Protein AF-A0A953B0M6-F1 (afdb_monomer)

Solvent-accessible surface area (backbone atoms only — not comparable to full-atom values): 14779 Å² total; per-residue (Å²): 133,81,89,86,88,86,87,78,88,83,82,89,81,86,89,78,90,84,88,86,88,86,87,84,91,83,91,77,90,84,72,92,75,76,83,74,78,74,72,75,76,79,72,69,75,68,61,85,87,77,82,52,70,68,57,47,34,54,52,47,48,43,49,49,46,52,52,54,69,72,46,89,71,66,87,84,50,92,61,79,83,74,60,62,76,81,77,47,53,70,68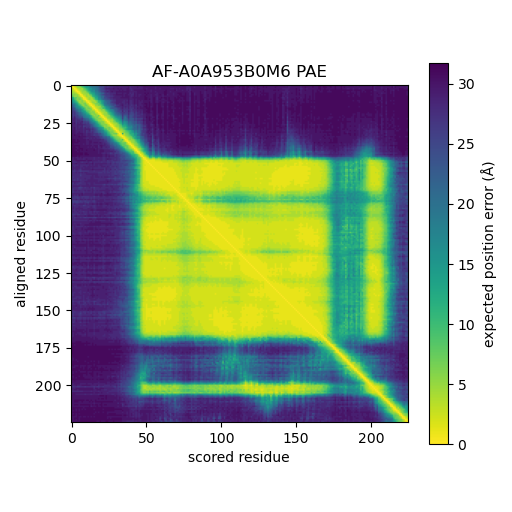,59,45,46,48,53,51,46,52,36,42,27,36,35,38,42,43,15,70,74,71,75,48,64,86,45,70,67,58,28,47,50,43,43,42,45,48,36,74,67,47,92,51,56,65,64,51,49,53,47,39,54,63,47,69,65,36,32,64,51,41,32,62,67,56,26,38,42,56,49,21,54,52,50,47,52,52,52,56,56,62,46,74,77,50,75,94,67,80,79,78,78,78,62,61,58,76,65,38,70,72,67,76,73,75,73,87,72,71,68,67,70,71,59,73,62,57,85,73,68,85,84,66,88,78,75,76,87,82,75,96,77,83,79,135

pLDDT: mean 75.07, std 23.32, range [25.23, 98.62]

Sequence (225 aa):
MNKVPNSLQRAYLCGRALCLLWSGVAFVAETVTPCASALAQAGEKASARTLTFEERVAYQYAIEEVYWRHRIWPKDNPQPKPSLGALVSEREIEKKVEDYLRKSQLVADQRGLPITASELQAEMERMATHTRDPDMLRELFEALRNDAFVIAECLARPILAERLVRSLTVHTNGRDGSPSRPLPQADEAVRSAVVPYGFAYKVPEISPLGCFDDTWTPTTTVNAP

Mean predicted aligned error: 16.65 Å

Foldseek 3Di:
DDDDDDDDDDDDDDDDDDDDDDDDDDDDDDDPDPPPPPPPPPPPPPWDDDDDLVNLLLLLLLLVQLVLVPDDDDPPPPDPRDGPCVVDPSVNSSVLSLVLLLLQVVLCVVVVHGCAPVNLLVQLQCCLVPPLCLPSVVSSCVSQVVQQVSCSNNPRSSVVSVVSSVVVVVVVVVPDDDDDDDGDGSVVSSPPPRHPGDDDHDRDDRDPDRPPPPVDDDPDPDDDD

Structure (mmCIF, N/CA/C/O backbone):
data_AF-A0A953B0M6-F1
#
_entry.id   AF-A0A953B0M6-F1
#
loop_
_atom_site.group_PDB
_atom_site.id
_atom_site.type_symbol
_atom_site.label_atom_id
_atom_site.label_alt_id
_atom_site.label_comp_id
_atom_site.label_asym_id
_atom_site.label_entity_id
_atom_site.label_seq_id
_atom_site.pdbx_PDB_ins_code
_atom_site.Cartn_x
_atom_site.Cartn_y
_atom_site.Cartn_z
_atom_site.occupancy
_atom_site.B_iso_or_equiv
_atom_site.auth_seq_id
_atom_site.auth_comp_id
_atom_site.auth_asym_id
_atom_site.auth_atom_id
_atom_site.pdbx_PDB_model_num
ATOM 1 N N . MET A 1 1 ? 0.456 -40.938 -74.509 1.00 36.72 1 MET A N 1
ATOM 2 C CA . MET A 1 1 ? -0.892 -41.460 -74.207 1.00 36.72 1 MET A CA 1
ATOM 3 C C . MET A 1 1 ? -1.572 -40.518 -73.217 1.00 36.72 1 MET A C 1
ATOM 5 O O . MET A 1 1 ? -0.982 -40.259 -72.184 1.00 36.72 1 MET A O 1
ATOM 9 N N . ASN A 1 2 ? -2.739 -39.989 -73.623 1.00 37.38 2 ASN A N 1
ATOM 10 C CA . ASN A 1 2 ? -3.861 -39.358 -72.884 1.00 37.38 2 ASN A CA 1
ATOM 11 C C . ASN A 1 2 ? -3.544 -38.221 -71.872 1.00 37.38 2 ASN A C 1
ATOM 13 O O . ASN A 1 2 ? -2.947 -38.481 -70.840 1.00 37.38 2 ASN A O 1
ATOM 17 N N . LYS A 1 3 ? -3.810 -36.920 -72.145 1.00 40.72 3 LYS A N 1
ATOM 18 C CA . LYS A 1 3 ? -5.114 -36.176 -72.117 1.00 40.72 3 LYS A CA 1
ATOM 19 C C . LYS A 1 3 ? -5.925 -36.508 -70.842 1.00 40.72 3 LYS A C 1
ATOM 21 O O . LYS A 1 3 ? -6.219 -37.674 -70.641 1.00 40.72 3 LYS A O 1
ATOM 26 N N . VAL A 1 4 ? -6.315 -35.586 -69.947 1.00 50.19 4 VAL A N 1
ATOM 27 C CA . VAL A 1 4 ? -7.142 -34.360 -70.100 1.00 50.19 4 VAL A CA 1
ATOM 28 C C . VAL A 1 4 ? -7.041 -33.485 -68.812 1.00 50.19 4 VAL A C 1
ATOM 30 O O . VAL A 1 4 ? -6.930 -34.057 -67.729 1.00 50.19 4 VAL A O 1
ATOM 33 N N . PRO A 1 5 ? -7.128 -32.137 -68.892 1.00 63.53 5 PRO A N 1
ATOM 34 C CA . PRO A 1 5 ? -7.289 -31.203 -67.761 1.00 63.53 5 PRO A CA 1
ATOM 35 C C . PRO A 1 5 ? -8.771 -30.845 -67.513 1.00 63.53 5 PRO A C 1
ATOM 37 O O . PRO A 1 5 ? -9.585 -31.005 -68.417 1.00 63.53 5 PRO A O 1
ATOM 40 N N . ASN A 1 6 ? -9.145 -30.28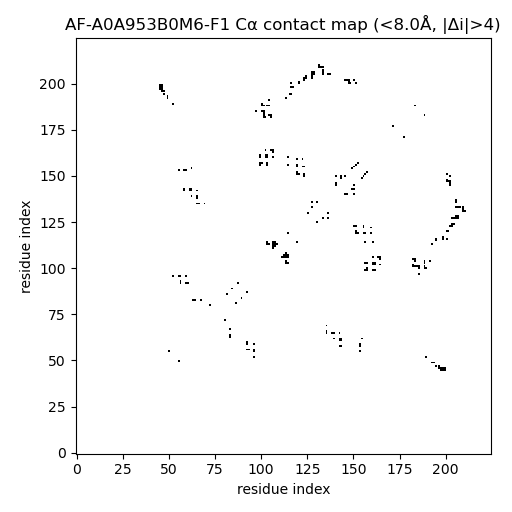2 -66.354 1.00 42.06 6 ASN A N 1
ATOM 41 C CA . ASN A 1 6 ? -10.473 -29.661 -66.239 1.00 42.06 6 ASN A CA 1
ATOM 42 C C . ASN A 1 6 ? -10.511 -28.405 -65.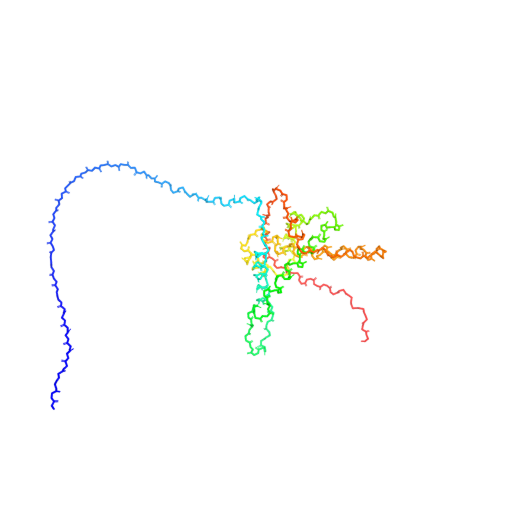360 1.00 42.06 6 ASN A C 1
ATOM 44 O O . ASN A 1 6 ? -10.622 -28.452 -64.138 1.00 42.06 6 ASN A O 1
ATOM 48 N N . SER A 1 7 ? -10.457 -27.270 -66.049 1.00 42.78 7 SER A N 1
ATOM 49 C CA . SER A 1 7 ? -11.037 -25.988 -65.669 1.00 42.78 7 SER A CA 1
ATOM 50 C C . SER A 1 7 ? -12.520 -25.970 -66.053 1.00 42.78 7 SER A C 1
ATOM 52 O O . SER A 1 7 ? -12.835 -26.223 -67.215 1.00 42.78 7 SER A O 1
ATOM 54 N N . LEU A 1 8 ? -13.416 -25.571 -65.150 1.00 46.41 8 LEU A N 1
ATOM 55 C CA . LEU A 1 8 ? -14.740 -25.081 -65.538 1.00 46.41 8 LEU A CA 1
ATOM 56 C C . LEU A 1 8 ? -15.066 -23.794 -64.779 1.00 46.41 8 LEU A C 1
ATOM 58 O O . LEU A 1 8 ? -15.477 -23.797 -63.624 1.00 46.41 8 LEU A O 1
ATOM 62 N N . GLN A 1 9 ? -14.885 -22.684 -65.493 1.00 41.28 9 GLN A N 1
ATOM 63 C CA . GLN A 1 9 ? -15.704 -21.489 -65.338 1.00 41.28 9 GLN A CA 1
ATOM 64 C C . GLN A 1 9 ? -17.177 -21.855 -65.565 1.00 41.28 9 GLN A C 1
ATOM 66 O O . GLN A 1 9 ? -17.472 -22.656 -66.454 1.00 41.28 9 GLN A O 1
ATOM 71 N N . ARG A 1 10 ? -18.098 -21.156 -64.896 1.00 45.47 10 ARG A N 1
ATOM 72 C CA . ARG A 1 10 ? -19.264 -20.572 -65.577 1.00 45.47 10 ARG A CA 1
ATOM 73 C C . ARG A 1 10 ? -19.892 -19.466 -64.736 1.00 45.47 10 ARG A C 1
ATOM 75 O O . ARG A 1 10 ? -20.374 -19.679 -63.632 1.00 45.47 10 ARG A O 1
ATOM 82 N N . ALA A 1 11 ? -19.805 -18.275 -65.310 1.00 43.28 11 ALA A N 1
ATOM 83 C CA . ALA A 1 11 ? -20.477 -17.054 -64.919 1.00 43.28 11 ALA A CA 1
ATOM 84 C C . ALA A 1 11 ? -21.931 -17.028 -65.441 1.00 43.28 11 ALA A C 1
ATOM 86 O O . ALA A 1 11 ? -22.361 -17.963 -66.118 1.00 43.28 11 ALA A O 1
ATOM 87 N N . TYR A 1 12 ? -22.572 -15.871 -65.226 1.00 42.62 12 TYR A N 1
ATOM 88 C CA . TYR A 1 12 ? -23.817 -15.359 -65.825 1.00 42.62 12 TYR A CA 1
ATOM 89 C C . TYR A 1 12 ? -25.122 -15.824 -65.164 1.00 42.62 12 TYR A C 1
ATOM 91 O O . TYR A 1 12 ? -25.285 -16.999 -64.877 1.00 42.62 12 TYR A O 1
ATOM 99 N N . LEU A 1 13 ? -26.174 -15.017 -65.014 1.00 44.75 13 LEU A N 1
ATOM 100 C CA . LEU A 1 13 ? -26.454 -13.574 -64.892 1.00 44.75 13 LEU A CA 1
ATOM 101 C C . LEU A 1 13 ? -28.002 -13.494 -64.917 1.00 44.75 13 LEU A C 1
ATOM 103 O O . LEU A 1 13 ? -28.650 -14.348 -65.513 1.00 44.75 13 LEU A O 1
ATOM 107 N N . CYS A 1 14 ? -28.546 -12.375 -64.433 1.00 36.12 14 CYS A N 1
ATOM 108 C CA . CYS A 1 14 ? -29.753 -11.709 -64.953 1.00 36.12 14 CYS A CA 1
ATOM 109 C C . CYS A 1 14 ? -31.168 -12.065 -64.435 1.00 36.12 14 CYS A C 1
ATOM 111 O O . CYS A 1 14 ? -31.741 -13.093 -64.774 1.00 36.12 14 CYS A O 1
ATOM 113 N N . GLY A 1 15 ? -31.782 -11.032 -63.831 1.00 41.16 15 GLY A N 1
ATOM 114 C CA . GLY A 1 15 ? -33.171 -10.592 -64.055 1.00 41.16 15 GLY A CA 1
ATOM 115 C C . GLY A 1 15 ? -34.245 -11.233 -63.175 1.00 41.16 15 GLY A C 1
ATOM 116 O O . GLY A 1 15 ? -34.151 -12.396 -62.835 1.00 41.16 15 GLY A O 1
ATOM 117 N N . ARG A 1 16 ? -35.343 -10.576 -62.794 1.00 53.03 16 ARG A N 1
ATOM 118 C CA . ARG A 1 16 ? -35.897 -9.224 -63.011 1.00 53.03 16 ARG A CA 1
ATOM 119 C C . ARG A 1 16 ? -37.107 -9.134 -62.047 1.00 53.03 16 ARG A C 1
ATOM 121 O O . ARG A 1 16 ? -37.796 -10.125 -61.871 1.00 53.03 16 ARG A O 1
ATOM 128 N N . ALA A 1 17 ? -37.239 -8.056 -61.276 1.00 48.91 17 ALA A N 1
ATOM 129 C CA . ALA A 1 17 ? -38.260 -7.005 -61.437 1.00 48.91 17 ALA A CA 1
ATOM 130 C C . ALA A 1 17 ? -39.727 -7.414 -61.177 1.00 48.91 17 ALA A C 1
ATOM 132 O O . ALA A 1 17 ? -40.253 -8.248 -61.901 1.00 48.91 17 ALA A O 1
ATOM 133 N N . LEU A 1 18 ? -40.413 -6.710 -60.260 1.00 51.84 18 LEU A N 1
ATOM 134 C CA . LEU A 1 18 ? -41.606 -5.897 -60.571 1.00 51.84 18 LEU A CA 1
ATOM 135 C C . LEU A 1 18 ? -42.182 -5.183 -59.334 1.00 51.84 18 LEU A C 1
ATOM 137 O O . LEU A 1 18 ? -42.291 -5.741 -58.248 1.00 51.84 18 LEU A O 1
ATOM 141 N N . CYS A 1 19 ? -42.533 -3.919 -59.561 1.00 46.38 19 CYS A N 1
ATOM 142 C CA . CYS A 1 19 ? -43.261 -3.002 -58.692 1.00 46.38 19 CYS A CA 1
ATOM 143 C C . CYS A 1 19 ? -44.741 -3.404 -58.549 1.00 46.38 19 CYS A C 1
ATOM 145 O O . CYS A 1 19 ? -45.282 -4.015 -59.466 1.00 46.38 19 CYS A O 1
ATOM 147 N N . LEU A 1 20 ? -45.427 -2.947 -57.493 1.00 48.56 20 LEU A N 1
ATOM 148 C CA . LEU A 1 20 ? -46.522 -1.963 -57.580 1.00 48.56 20 LEU A CA 1
ATOM 149 C C . LEU A 1 20 ? -47.093 -1.612 -56.190 1.00 48.56 20 LEU A C 1
ATOM 151 O O . LEU A 1 20 ? -46.956 -2.343 -55.217 1.00 48.56 20 LEU A O 1
ATOM 155 N N . LEU A 1 21 ? -47.664 -0.411 -56.159 1.00 62.78 21 LEU A N 1
ATOM 156 C CA . LEU A 1 21 ? -48.037 0.463 -55.049 1.00 62.78 21 LEU A CA 1
ATOM 157 C C . LEU A 1 21 ? -49.302 0.017 -54.297 1.00 62.78 21 LEU A C 1
ATOM 159 O O . LEU A 1 21 ? -50.232 -0.469 -54.933 1.00 62.78 21 LEU A O 1
ATOM 163 N N . TRP A 1 22 ? -49.420 0.380 -53.013 1.00 44.41 22 TRP A N 1
ATOM 164 C CA . TRP A 1 22 ? -50.688 0.885 -52.473 1.00 44.41 22 TRP A CA 1
ATOM 165 C C . TRP A 1 22 ? -50.485 1.884 -51.324 1.00 44.41 22 TRP A C 1
ATOM 167 O O . TRP A 1 22 ? -49.552 1.810 -50.532 1.00 44.41 22 TRP A O 1
ATOM 177 N N . SER A 1 23 ? -51.368 2.869 -51.358 1.00 49.91 23 SER A N 1
ATOM 178 C CA . SER A 1 23 ? -51.515 4.118 -50.615 1.00 49.91 23 SER A CA 1
ATOM 179 C C . SER A 1 23 ? -51.940 3.971 -49.151 1.00 49.91 23 SER A C 1
ATOM 181 O O . SER A 1 23 ? -52.639 3.020 -48.820 1.00 49.91 23 SER A O 1
ATOM 183 N N . GLY A 1 24 ? -51.711 5.008 -48.334 1.00 46.44 24 GLY A N 1
ATOM 184 C CA . GLY A 1 24 ? -52.599 5.292 -47.196 1.00 46.44 24 GLY A CA 1
ATOM 185 C C . GLY A 1 24 ? -51.946 5.993 -46.010 1.00 46.44 24 GLY A C 1
ATOM 186 O O . GLY A 1 24 ? -51.100 5.429 -45.335 1.00 46.44 24 GLY A O 1
ATOM 187 N N . VAL A 1 25 ? -52.376 7.227 -45.767 1.00 59.19 25 VAL A N 1
ATOM 188 C CA . VAL A 1 25 ? -51.945 8.179 -44.734 1.00 59.19 25 VAL A CA 1
ATOM 189 C C . VAL A 1 25 ? -52.343 7.729 -43.320 1.00 59.19 25 VAL A C 1
ATOM 191 O O . VAL A 1 25 ? -53.492 7.349 -43.114 1.00 59.19 25 VAL A O 1
ATOM 194 N N . ALA A 1 26 ? -51.462 7.908 -42.329 1.00 50.53 26 ALA A N 1
ATOM 195 C CA . ALA A 1 26 ? -51.873 8.180 -40.950 1.00 50.53 26 ALA A CA 1
ATOM 196 C C . ALA A 1 26 ? -50.830 9.042 -40.222 1.00 50.53 26 ALA A C 1
ATOM 198 O O . ALA A 1 26 ? -49.648 8.721 -40.136 1.00 50.53 26 ALA A O 1
ATOM 199 N N . PHE A 1 27 ? -51.328 10.171 -39.743 1.00 46.62 27 PHE A N 1
ATOM 200 C CA . PHE A 1 27 ? -50.696 11.202 -38.940 1.00 46.62 27 PHE A CA 1
ATOM 201 C C . PHE A 1 27 ? -50.517 10.696 -37.501 1.00 46.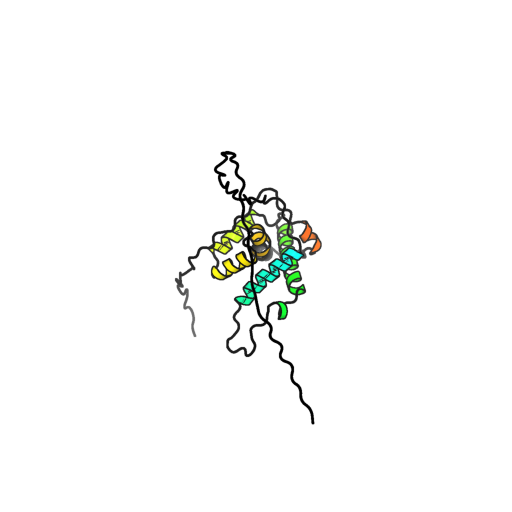62 27 PHE A C 1
ATOM 203 O O . PHE A 1 27 ? -51.505 10.314 -36.879 1.00 46.62 27 PHE A O 1
ATOM 210 N N . VAL A 1 28 ? -49.299 10.737 -36.954 1.00 51.78 28 VAL A N 1
ATOM 211 C CA . VAL A 1 28 ? -49.085 10.778 -35.498 1.00 51.78 28 VAL A CA 1
ATOM 212 C C . VAL A 1 28 ? -47.894 11.690 -35.218 1.00 51.78 28 VAL A C 1
ATOM 214 O O . VAL A 1 28 ? -46.766 11.418 -35.622 1.00 51.78 28 VAL A O 1
ATOM 217 N N . ALA A 1 29 ? -48.184 12.823 -34.588 1.00 50.66 29 ALA A N 1
ATOM 218 C CA . ALA A 1 29 ? -47.202 13.654 -33.919 1.00 50.66 29 ALA A CA 1
ATOM 219 C C . ALA A 1 29 ? -46.834 12.980 -32.598 1.00 50.66 29 ALA A C 1
ATOM 221 O O . ALA A 1 29 ? -47.748 12.599 -31.884 1.00 50.66 29 ALA A O 1
ATOM 222 N N . GLU A 1 30 ? -45.543 12.856 -32.287 1.00 48.34 30 GLU A N 1
ATOM 223 C CA . GLU A 1 30 ? -44.973 12.628 -30.946 1.00 48.34 30 GLU A CA 1
ATOM 224 C C . GLU A 1 30 ? -43.489 12.281 -31.137 1.00 48.34 30 GLU A C 1
ATOM 226 O O . GLU A 1 30 ? -43.140 11.553 -32.054 1.00 48.34 30 GLU A O 1
ATOM 231 N N . THR A 1 31 ? -42.502 12.709 -30.367 1.00 48.59 31 THR A N 1
ATOM 232 C CA . THR A 1 31 ? -42.286 13.742 -29.353 1.00 48.59 31 THR A CA 1
ATOM 233 C C . THR A 1 31 ? -40.764 13.922 -29.383 1.00 48.59 31 THR A C 1
ATOM 235 O O . THR A 1 31 ? -40.024 12.950 -29.557 1.00 48.59 31 THR A O 1
ATOM 238 N N . VAL A 1 32 ? -40.263 15.150 -29.244 1.00 53.72 32 VAL A N 1
ATOM 239 C CA . VAL A 1 32 ? -38.826 15.380 -29.031 1.00 53.72 32 VAL A CA 1
ATOM 240 C C . VAL A 1 32 ? -38.447 14.641 -27.754 1.00 53.72 32 VAL A C 1
ATOM 242 O O . VAL A 1 32 ? -38.830 15.068 -26.672 1.00 53.72 32 VAL A O 1
ATOM 245 N N . THR A 1 33 ? -37.753 13.512 -27.885 1.00 62.44 33 THR A N 1
ATOM 246 C CA . THR A 1 33 ? -37.198 12.774 -26.751 1.00 62.44 33 THR A CA 1
ATOM 247 C C . THR A 1 33 ? -36.020 13.593 -26.236 1.00 62.44 33 THR A C 1
ATOM 249 O O . THR A 1 33 ? -35.008 13.684 -26.938 1.00 62.44 33 THR A O 1
ATOM 252 N N . PRO A 1 34 ? -36.093 14.227 -25.053 1.00 47.09 34 PRO A N 1
ATOM 253 C CA . PRO A 1 34 ? -34.898 14.779 -24.454 1.00 47.09 34 PRO A CA 1
ATOM 254 C C . PRO A 1 34 ? -34.048 13.578 -24.054 1.00 47.09 34 PRO A C 1
ATOM 256 O O . PRO A 1 34 ? -34.496 12.720 -23.291 1.00 47.09 34 PRO A O 1
ATOM 259 N N . CYS A 1 35 ? -32.831 13.503 -24.587 1.00 44.72 35 CYS A N 1
ATOM 260 C CA . CYS A 1 35 ? -31.808 12.612 -24.069 1.00 44.72 35 CYS A CA 1
ATOM 261 C C . CYS A 1 35 ? -31.515 13.082 -22.639 1.00 44.72 35 CYS A C 1
ATOM 263 O O . CYS A 1 35 ? -30.713 13.987 -22.412 1.00 44.72 35 CYS A O 1
ATOM 265 N N . ALA A 1 36 ? -32.261 12.544 -21.676 1.00 47.62 36 ALA A N 1
ATOM 266 C CA . ALA A 1 36 ? -31.923 12.644 -20.277 1.00 47.62 36 ALA A CA 1
ATOM 267 C C . ALA A 1 36 ? -30.617 11.869 -20.126 1.00 47.62 36 ALA A C 1
ATOM 269 O O . ALA A 1 36 ? -30.613 10.645 -20.000 1.00 47.62 36 ALA A O 1
ATOM 270 N N . SER A 1 37 ? -29.504 12.596 -20.196 1.00 53.09 37 SER A N 1
ATOM 271 C CA . SER A 1 37 ? -28.222 12.143 -19.691 1.00 53.09 37 SER A CA 1
ATOM 272 C C . SER A 1 37 ? -28.415 11.857 -18.208 1.00 53.09 37 SER A C 1
ATOM 274 O O . SER A 1 37 ? -28.217 12.720 -17.354 1.00 53.09 37 SER A O 1
ATOM 276 N N . ALA A 1 38 ? -28.844 10.635 -17.904 1.00 49.78 38 ALA A N 1
ATOM 277 C CA . ALA A 1 38 ? -28.598 10.016 -16.627 1.00 49.78 38 ALA A CA 1
ATOM 278 C C . ALA A 1 38 ? -27.075 9.927 -16.513 1.00 49.78 38 ALA A C 1
ATOM 280 O O . ALA A 1 38 ? -26.454 8.941 -16.906 1.00 49.78 38 ALA A O 1
ATOM 281 N N . LEU A 1 39 ? -26.461 11.006 -16.022 1.00 50.38 39 LEU A N 1
ATOM 282 C CA . LEU A 1 39 ? -25.214 10.905 -15.291 1.00 50.38 39 LEU A CA 1
ATOM 283 C C . LEU A 1 39 ? -25.512 9.888 -14.202 1.00 50.38 39 LEU A C 1
ATOM 285 O O . LEU A 1 39 ? -26.199 10.189 -13.224 1.00 50.38 39 LEU A O 1
ATOM 289 N N . ALA A 1 40 ? -25.081 8.655 -14.454 1.00 45.53 40 ALA A N 1
ATOM 290 C CA . ALA A 1 40 ? -24.973 7.633 -13.449 1.00 45.53 40 ALA A CA 1
ATOM 291 C C . ALA A 1 40 ? -24.178 8.271 -12.314 1.00 45.53 40 ALA A C 1
ATOM 293 O O . ALA A 1 40 ? -22.963 8.448 -12.395 1.00 45.53 40 ALA A O 1
ATOM 294 N N . GLN A 1 41 ? -24.898 8.702 -11.283 1.00 45.66 41 GLN A N 1
ATOM 295 C CA . GLN A 1 41 ? -24.314 8.997 -9.999 1.00 45.66 41 GLN A CA 1
ATOM 296 C C . GLN A 1 41 ? -23.805 7.657 -9.481 1.00 45.66 41 GLN A C 1
ATOM 298 O O . GLN A 1 41 ? -24.486 6.972 -8.725 1.00 45.66 41 GLN A O 1
ATOM 303 N N . ALA A 1 42 ? -22.592 7.281 -9.881 1.00 45.12 42 ALA A N 1
ATOM 304 C CA . ALA A 1 42 ? -21.776 6.332 -9.146 1.00 45.12 42 ALA A CA 1
ATOM 305 C C . ALA A 1 42 ? -21.249 7.031 -7.879 1.00 45.12 42 ALA A C 1
ATOM 307 O O . ALA A 1 42 ? -20.056 7.101 -7.618 1.00 45.12 42 ALA A O 1
ATOM 308 N N . GLY A 1 43 ? -22.168 7.592 -7.091 1.00 44.72 43 GLY A N 1
ATOM 309 C CA . GLY A 1 43 ? -21.978 7.791 -5.665 1.00 44.72 43 GLY A CA 1
ATOM 310 C C . GLY A 1 43 ? -22.290 6.462 -4.999 1.00 44.72 43 GLY A C 1
ATOM 311 O O . GLY A 1 43 ? -23.301 6.327 -4.310 1.00 44.72 43 GLY A O 1
ATOM 312 N N . GLU A 1 44 ? -21.486 5.442 -5.298 1.00 44.81 44 GLU A N 1
ATOM 313 C CA . GLU A 1 44 ? -21.641 4.148 -4.659 1.00 44.81 44 GLU A CA 1
ATOM 314 C C . GLU A 1 44 ? -21.222 4.314 -3.198 1.00 44.81 44 GLU A C 1
ATOM 316 O O . GLU A 1 44 ? -20.134 4.794 -2.876 1.00 44.81 44 GLU A O 1
ATOM 321 N N . LYS A 1 45 ? -22.174 4.043 -2.308 1.00 38.44 45 LYS A N 1
ATOM 322 C CA . LYS A 1 45 ? -22.101 4.316 -0.877 1.00 38.44 45 LYS A CA 1
ATOM 323 C C . LYS A 1 45 ? -20.826 3.702 -0.291 1.00 38.44 45 LYS A C 1
ATOM 325 O O . LYS A 1 45 ? -20.736 2.490 -0.136 1.00 38.44 45 LYS A O 1
ATOM 330 N N . ALA A 1 46 ? -19.876 4.554 0.088 1.00 47.09 46 ALA A N 1
ATOM 331 C CA . ALA A 1 46 ? -18.617 4.200 0.743 1.00 47.09 46 ALA A CA 1
ATOM 332 C C . ALA A 1 46 ? -18.819 3.741 2.202 1.00 47.09 46 ALA A C 1
ATOM 334 O O . ALA A 1 46 ? -18.243 4.295 3.134 1.00 47.09 46 ALA A O 1
ATOM 335 N N . SER A 1 47 ? -19.688 2.761 2.436 1.00 48.41 47 SER A N 1
ATOM 336 C CA . SER A 1 47 ? -20.001 2.298 3.781 1.00 48.41 47 SER A CA 1
ATOM 337 C C . SER A 1 47 ? -20.128 0.778 3.786 1.00 48.41 47 SER A C 1
ATOM 339 O O . SER A 1 47 ? -21.069 0.235 3.218 1.00 48.41 47 SER A O 1
ATOM 341 N N . ALA A 1 48 ? -19.142 0.126 4.416 1.00 54.84 48 ALA A N 1
ATOM 342 C CA . ALA A 1 48 ? -18.970 -1.321 4.616 1.00 54.84 48 ALA A CA 1
ATOM 343 C C . ALA A 1 48 ? -18.273 -2.145 3.510 1.00 54.84 48 ALA A C 1
ATOM 345 O O . ALA A 1 48 ? -18.452 -3.360 3.455 1.00 54.84 48 ALA A O 1
ATOM 346 N N . ARG A 1 49 ? -17.421 -1.547 2.667 1.00 74.81 49 ARG A N 1
ATOM 347 C CA . ARG A 1 49 ? -16.487 -2.350 1.856 1.00 74.81 49 ARG A CA 1
ATOM 348 C C . ARG A 1 49 ? -15.325 -2.821 2.740 1.00 74.81 49 ARG A C 1
ATOM 350 O O . ARG A 1 49 ? -14.685 -2.001 3.390 1.00 74.81 49 ARG A O 1
ATOM 357 N N . THR A 1 50 ? -15.043 -4.121 2.754 1.00 83.50 50 THR A N 1
ATOM 358 C CA . THR A 1 50 ? -13.865 -4.722 3.404 1.00 83.50 50 THR A CA 1
ATOM 359 C C . THR A 1 50 ? -13.086 -5.496 2.348 1.00 83.50 50 THR A C 1
ATOM 361 O O . THR A 1 50 ? -13.696 -6.237 1.584 1.00 83.50 50 THR A O 1
ATOM 364 N N . LEU A 1 51 ? -11.762 -5.317 2.286 1.00 91.44 51 LEU A N 1
ATOM 365 C CA . LEU A 1 51 ? -10.906 -6.101 1.390 1.00 91.44 51 LEU A CA 1
ATOM 366 C C . LEU A 1 51 ? -10.605 -7.466 2.001 1.00 91.44 51 LEU A C 1
ATOM 368 O O . LEU A 1 51 ? -10.121 -7.548 3.135 1.00 91.44 51 LEU A O 1
ATOM 372 N N . THR A 1 52 ? -10.836 -8.513 1.220 1.00 94.88 52 THR A N 1
ATOM 373 C CA . THR A 1 52 ? -10.372 -9.871 1.510 1.00 94.88 52 THR A CA 1
ATOM 374 C C . THR A 1 52 ? -8.843 -9.951 1.469 1.00 94.88 52 THR A C 1
ATOM 376 O O . THR A 1 52 ? -8.160 -9.067 0.941 1.00 94.88 52 THR A O 1
ATOM 379 N N . PHE A 1 53 ? -8.282 -11.021 2.033 1.00 96.06 53 PHE A N 1
ATOM 380 C CA . PHE A 1 53 ? -6.840 -11.261 1.972 1.00 96.06 53 PHE A CA 1
ATOM 381 C C . PHE A 1 53 ? -6.355 -11.428 0.523 1.00 96.06 53 PHE A C 1
ATOM 383 O O . PHE A 1 53 ? -5.378 -10.801 0.132 1.00 96.06 53 PHE A O 1
ATOM 390 N N . GLU A 1 54 ? -7.089 -12.184 -0.295 1.00 96.94 54 GLU A N 1
ATOM 391 C CA . GLU A 1 54 ? -6.778 -12.413 -1.713 1.00 96.94 54 GLU A CA 1
ATOM 392 C C . GLU A 1 54 ? -6.780 -11.108 -2.524 1.00 96.94 54 GLU A C 1
ATOM 394 O O . GLU A 1 54 ? -5.853 -10.850 -3.291 1.00 96.94 54 GLU A O 1
ATOM 399 N N . GLU A 1 55 ? -7.761 -10.222 -2.303 1.00 96.75 55 GLU A N 1
ATOM 400 C CA . GLU A 1 55 ? -7.767 -8.894 -2.931 1.00 96.75 55 GLU A CA 1
ATOM 401 C C . GLU A 1 55 ? -6.537 -8.076 -2.524 1.00 96.75 55 GLU A C 1
ATOM 403 O O . GLU A 1 55 ? -5.910 -7.436 -3.368 1.00 96.75 55 GLU A O 1
ATOM 408 N N . ARG A 1 56 ? -6.154 -8.112 -1.243 1.00 98.12 56 ARG A N 1
ATOM 409 C CA . ARG A 1 56 ? -4.946 -7.430 -0.757 1.00 98.12 56 ARG A CA 1
ATOM 410 C C . ARG A 1 56 ? -3.678 -7.990 -1.392 1.00 98.12 56 ARG A C 1
ATOM 412 O O . ARG A 1 56 ? -2.803 -7.201 -1.729 1.00 98.12 56 ARG A O 1
ATOM 419 N N . VAL A 1 57 ? -3.585 -9.305 -1.586 1.00 98.38 57 VAL A N 1
ATOM 420 C CA . VAL A 1 57 ? -2.463 -9.959 -2.282 1.00 98.38 57 VAL A CA 1
ATOM 421 C C . VAL A 1 57 ? -2.394 -9.505 -3.738 1.00 98.38 57 VAL A C 1
ATOM 423 O O . VAL A 1 57 ? -1.329 -9.089 -4.193 1.00 98.38 57 VAL A O 1
ATOM 426 N N . ALA A 1 58 ? -3.523 -9.479 -4.447 1.00 98.31 58 ALA A N 1
ATOM 427 C CA . ALA A 1 58 ? -3.577 -9.003 -5.828 1.00 98.31 58 ALA A CA 1
ATOM 428 C C . ALA A 1 58 ? -3.151 -7.528 -5.949 1.00 98.31 58 ALA A C 1
ATOM 430 O O . ALA A 1 58 ? -2.338 -7.175 -6.807 1.00 98.31 58 ALA A O 1
ATOM 431 N N . TYR A 1 59 ? -3.644 -6.662 -5.059 1.00 98.50 59 TYR A N 1
ATOM 432 C CA . TYR A 1 59 ? -3.241 -5.256 -5.027 1.00 98.50 59 TYR A CA 1
ATOM 433 C C . TYR A 1 59 ? -1.777 -5.070 -4.627 1.00 98.50 59 TYR A C 1
ATOM 435 O O . TYR A 1 59 ? -1.092 -4.229 -5.207 1.00 98.50 59 TYR A O 1
ATOM 443 N N . GLN A 1 60 ? -1.271 -5.869 -3.685 1.00 98.62 60 GLN A N 1
ATOM 444 C CA . GLN A 1 60 ? 0.139 -5.846 -3.313 1.00 98.62 60 GLN A CA 1
ATOM 445 C C . GLN A 1 60 ? 1.021 -6.248 -4.500 1.00 98.62 60 GLN A C 1
ATOM 447 O O . GLN A 1 60 ? 2.016 -5.577 -4.755 1.00 98.62 60 GLN A O 1
ATOM 452 N N . TYR A 1 61 ? 0.647 -7.278 -5.266 1.00 98.56 61 TYR A N 1
ATOM 453 C CA . TYR A 1 61 ? 1.360 -7.645 -6.491 1.00 98.56 61 TYR A CA 1
ATOM 454 C C . TYR A 1 61 ? 1.377 -6.479 -7.494 1.00 98.56 61 TYR A C 1
ATOM 456 O O . TYR A 1 61 ? 2.433 -6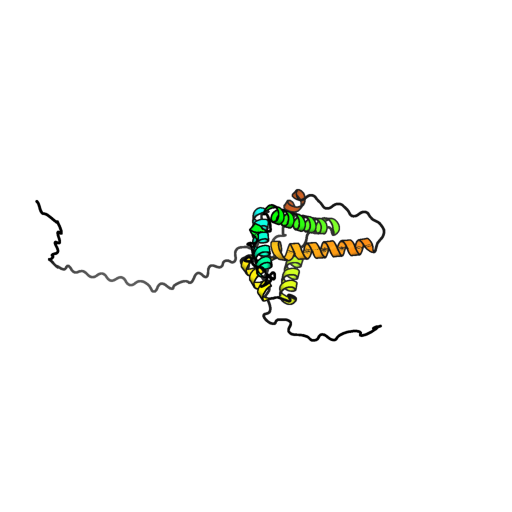.137 -8.019 1.00 98.56 61 TYR A O 1
ATOM 464 N N . ALA A 1 62 ? 0.237 -5.814 -7.717 1.00 98.56 62 ALA A N 1
ATOM 465 C CA . ALA A 1 62 ? 0.150 -4.669 -8.628 1.00 98.56 62 ALA A CA 1
ATOM 466 C C . ALA A 1 62 ? 1.053 -3.494 -8.199 1.00 98.56 62 ALA A C 1
ATOM 468 O O . ALA A 1 62 ? 1.720 -2.891 -9.039 1.00 98.56 62 ALA A O 1
ATOM 469 N N . ILE A 1 63 ? 1.124 -3.201 -6.896 1.00 98.56 63 ILE A N 1
ATOM 470 C CA . ILE A 1 63 ? 2.034 -2.192 -6.327 1.00 98.56 63 ILE A CA 1
ATOM 471 C C . ILE A 1 63 ? 3.499 -2.573 -6.587 1.00 98.56 63 ILE A C 1
ATOM 473 O O . ILE A 1 63 ? 4.297 -1.748 -7.035 1.00 98.56 63 ILE A O 1
ATOM 477 N N . GLU A 1 64 ? 3.860 -3.829 -6.323 1.00 98.44 64 GLU A N 1
ATOM 478 C CA . GLU A 1 64 ? 5.220 -4.330 -6.528 1.00 98.44 64 GLU A CA 1
ATOM 479 C C . GLU A 1 64 ? 5.616 -4.331 -8.007 1.00 98.44 64 GLU A C 1
ATOM 481 O O . GLU A 1 64 ? 6.778 -4.081 -8.318 1.00 98.44 64 GLU A O 1
ATOM 486 N N . GLU A 1 65 ? 4.675 -4.555 -8.927 1.00 98.31 65 GLU A N 1
ATOM 487 C CA . GLU A 1 65 ? 4.929 -4.505 -10.370 1.00 98.31 65 GLU A CA 1
ATOM 488 C C . GLU A 1 65 ? 5.292 -3.079 -10.811 1.00 98.31 65 GLU A C 1
ATOM 490 O O . GLU A 1 65 ? 6.248 -2.888 -11.568 1.00 98.31 65 GLU A O 1
ATOM 495 N N . VAL A 1 66 ? 4.605 -2.060 -10.275 1.00 98.38 66 VAL A N 1
ATOM 496 C CA . VAL A 1 66 ? 4.963 -0.651 -10.509 1.00 98.38 66 VAL A CA 1
ATOM 497 C C . VAL A 1 66 ? 6.363 -0.365 -9.965 1.00 98.38 66 VAL A C 1
ATOM 499 O O . VAL A 1 66 ? 7.224 0.106 -10.709 1.00 98.38 66 VAL A O 1
ATOM 502 N N . TYR A 1 67 ? 6.651 -0.719 -8.708 1.00 97.38 67 TYR A N 1
ATOM 503 C CA . TYR A 1 67 ? 7.996 -0.530 -8.152 1.00 97.38 67 TYR A CA 1
ATOM 504 C C . TYR A 1 67 ? 9.071 -1.270 -8.945 1.00 97.38 67 TYR A C 1
ATOM 506 O O . TYR A 1 67 ? 10.162 -0.740 -9.175 1.00 97.38 67 TYR A O 1
ATOM 514 N N . TRP A 1 68 ? 8.778 -2.493 -9.383 1.00 97.31 68 TRP A N 1
ATOM 515 C CA . TRP A 1 68 ? 9.696 -3.270 -10.189 1.00 97.31 68 TRP A CA 1
ATOM 516 C C . TRP A 1 68 ? 9.961 -2.582 -11.516 1.00 97.31 68 TRP A C 1
ATOM 518 O O . TRP A 1 68 ? 11.132 -2.444 -11.854 1.00 97.31 68 TRP A O 1
ATOM 528 N N . ARG A 1 69 ? 8.947 -2.064 -12.223 1.00 95.94 69 ARG A N 1
ATOM 529 C CA . ARG A 1 69 ? 9.111 -1.309 -13.479 1.00 95.94 69 ARG A CA 1
ATOM 530 C C . ARG A 1 69 ? 10.064 -0.124 -13.325 1.00 95.94 69 ARG A C 1
ATOM 532 O O . ARG A 1 69 ? 10.966 0.009 -14.153 1.00 95.94 69 ARG A O 1
ATOM 539 N N . HIS A 1 70 ? 9.938 0.633 -12.236 1.00 95.50 70 HIS A N 1
ATOM 540 C CA . HIS A 1 70 ? 10.786 1.792 -11.918 1.00 95.50 70 HIS A CA 1
ATOM 541 C C . HIS A 1 70 ? 12.179 1.436 -11.386 1.00 95.50 70 HIS A C 1
ATOM 543 O O . HIS A 1 70 ? 13.086 2.267 -11.394 1.00 95.50 70 HIS A O 1
ATOM 549 N N . ARG A 1 71 ? 12.410 0.188 -10.960 1.00 94.81 71 ARG A N 1
ATOM 550 C CA . ARG A 1 71 ? 13.741 -0.244 -10.518 1.00 94.81 71 ARG A CA 1
ATOM 551 C C . ARG A 1 71 ? 14.737 -0.240 -11.679 1.00 94.81 71 ARG A C 1
ATOM 553 O O . ARG A 1 71 ? 14.476 -0.797 -12.747 1.00 94.81 71 ARG A O 1
ATOM 560 N N . ILE A 1 72 ? 15.916 0.328 -11.439 1.00 92.50 72 ILE A N 1
ATOM 561 C CA . ILE A 1 72 ? 16.999 0.388 -12.423 1.00 92.50 72 ILE A CA 1
ATOM 562 C C . ILE A 1 72 ? 17.376 -1.031 -12.867 1.00 92.50 72 ILE A C 1
ATOM 564 O O . ILE A 1 72 ? 17.713 -1.885 -12.047 1.00 92.50 72 ILE A O 1
ATOM 568 N N . TRP A 1 73 ? 17.335 -1.260 -14.179 1.00 93.31 73 TRP A N 1
ATOM 569 C CA . TRP A 1 73 ? 17.919 -2.430 -14.825 1.00 93.31 73 TRP A CA 1
ATOM 570 C C . TRP A 1 73 ? 19.165 -1.969 -15.590 1.00 93.31 73 TRP A C 1
ATOM 572 O O . TRP A 1 73 ? 19.016 -1.207 -16.550 1.00 93.31 73 TRP A O 1
ATOM 582 N N . PRO A 1 74 ? 20.384 -2.332 -15.143 1.00 93.62 74 PRO A N 1
ATOM 583 C CA . PRO A 1 74 ? 21.619 -1.871 -15.770 1.00 93.62 74 PRO A CA 1
ATOM 584 C C . PRO A 1 74 ? 21.656 -2.173 -17.268 1.00 93.62 74 PRO A C 1
ATOM 586 O O . PRO A 1 74 ? 21.301 -3.271 -17.689 1.00 93.62 74 PRO A O 1
ATOM 589 N N . LYS A 1 75 ? 22.126 -1.215 -18.074 1.00 90.00 75 LYS A N 1
ATOM 590 C CA . LYS A 1 75 ? 22.253 -1.390 -19.533 1.00 90.00 75 LYS A CA 1
ATOM 591 C C . LYS A 1 75 ? 23.251 -2.488 -19.909 1.00 90.00 75 LYS A C 1
ATOM 593 O O . LYS A 1 75 ? 23.109 -3.091 -20.964 1.00 90.00 75 LYS A O 1
ATOM 598 N N . ASP A 1 76 ? 24.210 -2.754 -19.025 1.00 93.81 76 ASP A N 1
ATOM 599 C CA . ASP A 1 76 ? 25.218 -3.800 -19.199 1.00 93.81 76 ASP A CA 1
ATOM 600 C C . ASP A 1 76 ? 24.682 -5.201 -18.869 1.00 93.81 76 ASP A C 1
ATOM 602 O O . ASP A 1 76 ? 25.378 -6.190 -19.101 1.00 93.81 76 ASP A O 1
ATOM 606 N N . ASN A 1 77 ? 23.452 -5.324 -18.341 1.00 91.88 77 ASN A N 1
ATOM 607 C CA . ASN A 1 77 ? 22.846 -6.635 -18.146 1.00 91.88 77 ASN A CA 1
ATOM 608 C C . ASN A 1 77 ? 22.547 -7.264 -19.516 1.00 91.88 77 ASN A C 1
ATOM 610 O O . ASN A 1 77 ? 21.731 -6.732 -20.269 1.00 91.88 77 ASN A O 1
ATOM 614 N N . PRO A 1 78 ? 23.136 -8.433 -19.828 1.00 91.38 78 PRO A N 1
ATOM 615 C CA . PRO A 1 78 ? 22.966 -9.070 -21.133 1.00 91.38 78 PRO A CA 1
ATOM 616 C C . PRO A 1 78 ? 21.570 -9.680 -21.314 1.00 91.38 78 PRO A C 1
ATOM 618 O O . PRO A 1 78 ? 21.180 -10.018 -22.428 1.00 91.38 78 PRO A O 1
ATOM 621 N N . GLN A 1 79 ? 20.831 -9.860 -20.217 1.00 92.44 79 GLN A N 1
ATOM 622 C CA . GLN A 1 79 ? 19.480 -10.408 -20.207 1.00 92.44 79 GLN A CA 1
ATOM 623 C C . GLN A 1 79 ? 18.443 -9.280 -20.117 1.00 92.44 79 GLN A C 1
ATOM 625 O O . GLN A 1 79 ? 18.693 -8.272 -19.440 1.00 92.44 79 GLN A O 1
ATOM 630 N N . PRO A 1 80 ? 17.263 -9.439 -20.746 1.00 93.06 80 PRO A N 1
ATOM 631 C CA . PRO A 1 80 ? 16.161 -8.510 -20.545 1.00 93.06 80 PRO A CA 1
ATOM 632 C C . PRO A 1 80 ? 15.746 -8.494 -19.072 1.00 93.06 80 PRO A C 1
ATOM 634 O O . PRO A 1 80 ? 15.940 -9.469 -18.342 1.00 93.06 80 PRO A O 1
ATOM 637 N N . LYS A 1 81 ? 15.148 -7.382 -18.638 1.00 95.56 81 LYS A N 1
ATOM 638 C CA . LYS A 1 81 ? 14.597 -7.270 -17.288 1.00 95.56 81 LYS A CA 1
ATOM 639 C C . LYS A 1 81 ? 13.548 -8.373 -17.081 1.00 95.56 81 LYS A C 1
ATOM 641 O O . LYS A 1 81 ? 12.583 -8.407 -17.846 1.00 95.56 81 LYS A O 1
ATOM 646 N N . PRO A 1 82 ? 13.720 -9.273 -16.096 1.00 95.69 82 PRO A N 1
ATOM 647 C CA . PRO A 1 82 ? 12.754 -10.335 -15.849 1.00 95.69 82 PRO A CA 1
ATOM 648 C C . PRO A 1 82 ? 11.418 -9.746 -15.384 1.00 95.69 82 PRO A C 1
ATOM 650 O O . PRO A 1 82 ? 11.371 -8.630 -14.864 1.00 95.69 82 PRO A O 1
ATOM 653 N N . SER A 1 83 ? 10.328 -10.492 -15.550 1.00 95.31 83 SER A N 1
ATOM 654 C CA . SER A 1 83 ? 9.034 -10.149 -14.949 1.00 95.31 83 SER A CA 1
ATOM 655 C C . SER A 1 83 ? 9.097 -10.251 -13.424 1.00 95.31 83 SER A C 1
ATOM 657 O O . SER A 1 83 ? 9.867 -11.059 -12.898 1.00 95.31 83 SER A O 1
ATOM 659 N N . LEU A 1 84 ? 8.249 -9.508 -12.703 1.00 95.94 84 LEU A N 1
ATOM 660 C CA . LEU A 1 84 ? 8.206 -9.583 -11.238 1.00 95.94 84 LEU A CA 1
ATOM 661 C C . LEU A 1 84 ? 7.969 -11.017 -10.743 1.00 95.94 84 LEU A C 1
ATOM 663 O O . LEU A 1 84 ? 8.721 -11.494 -9.899 1.00 95.94 84 LEU A O 1
ATOM 667 N N . GLY A 1 85 ? 6.998 -11.734 -11.320 1.00 94.50 85 GLY A N 1
ATOM 668 C CA . GLY A 1 85 ? 6.682 -13.118 -10.942 1.00 94.50 85 GLY A CA 1
ATOM 669 C C . GLY A 1 85 ? 7.800 -14.142 -11.189 1.00 94.50 85 GLY A C 1
ATOM 670 O O . GLY A 1 85 ? 7.712 -15.268 -10.712 1.00 94.50 85 GLY A O 1
ATOM 671 N N . ALA A 1 86 ? 8.866 -13.774 -11.912 1.00 94.19 86 ALA A N 1
ATOM 672 C CA . ALA A 1 86 ? 10.061 -14.614 -12.036 1.00 94.19 86 ALA A CA 1
ATOM 673 C C . ALA A 1 86 ? 11.042 -14.421 -10.864 1.00 94.19 86 ALA A C 1
ATOM 675 O O . ALA A 1 86 ? 11.928 -15.249 -10.666 1.00 94.19 86 ALA A O 1
ATOM 676 N N . LEU A 1 87 ? 10.908 -13.324 -10.111 1.00 93.50 87 LEU A N 1
ATOM 677 C CA . LEU A 1 87 ? 11.772 -12.958 -8.988 1.00 93.50 87 LEU A CA 1
ATOM 678 C C . LEU A 1 87 ? 11.087 -13.098 -7.633 1.00 93.50 87 LEU A C 1
ATOM 680 O O . LEU A 1 87 ? 11.759 -13.379 -6.647 1.00 93.50 87 LEU A O 1
ATOM 684 N N . VAL A 1 88 ? 9.781 -12.843 -7.586 1.00 93.94 88 VAL A N 1
ATOM 685 C CA . VAL A 1 88 ? 8.985 -12.852 -6.363 1.00 93.94 88 VAL A CA 1
ATOM 686 C C . VAL A 1 88 ? 7.873 -13.871 -6.527 1.00 93.94 88 VAL A C 1
ATOM 688 O O . VAL A 1 88 ? 7.062 -13.791 -7.449 1.00 93.94 88 VAL A O 1
ATOM 691 N N . SER A 1 89 ? 7.852 -14.839 -5.622 1.00 96.81 89 SER A N 1
ATOM 692 C CA . SER A 1 89 ? 6.799 -15.843 -5.541 1.00 96.81 89 SER A CA 1
ATOM 693 C C . SER A 1 89 ? 5.521 -15.262 -4.934 1.00 96.81 89 SER A C 1
ATOM 695 O O . SER A 1 89 ? 5.557 -14.323 -4.139 1.00 96.81 89 SER A O 1
ATOM 697 N N . GLU A 1 90 ? 4.377 -15.871 -5.246 1.00 95.81 90 GLU A N 1
ATOM 698 C CA . GLU A 1 90 ? 3.085 -15.509 -4.648 1.00 95.81 90 GLU A CA 1
ATOM 699 C C . GLU A 1 90 ? 3.138 -15.525 -3.110 1.00 95.81 90 GLU A C 1
ATOM 701 O O . GLU A 1 90 ? 2.727 -14.564 -2.466 1.00 95.81 90 GLU A O 1
ATOM 706 N N . ARG A 1 91 ? 3.788 -16.538 -2.521 1.00 96.94 91 ARG A N 1
ATOM 707 C CA . ARG A 1 91 ? 3.982 -16.649 -1.064 1.00 96.94 91 ARG A CA 1
ATOM 708 C C . ARG A 1 91 ? 4.744 -15.480 -0.446 1.00 96.94 91 ARG A C 1
ATOM 710 O O . ARG A 1 91 ? 4.517 -15.132 0.709 1.00 96.94 91 ARG A O 1
ATOM 717 N N . GLU A 1 92 ? 5.682 -14.878 -1.172 1.00 98.06 92 GLU A N 1
ATOM 718 C CA . GLU A 1 92 ? 6.395 -13.697 -0.674 1.00 98.06 92 GLU A CA 1
ATOM 719 C C . GLU A 1 92 ? 5.498 -12.456 -0.675 1.00 98.06 92 GLU A C 1
ATOM 721 O O . GLU A 1 92 ? 5.619 -11.620 0.223 1.00 98.06 92 GLU A O 1
ATOM 726 N N . ILE A 1 93 ? 4.571 -12.351 -1.633 1.00 98.25 93 ILE A N 1
ATOM 727 C CA . ILE A 1 93 ? 3.540 -11.306 -1.640 1.00 98.25 93 ILE A CA 1
ATOM 728 C C . ILE A 1 93 ? 2.553 -11.525 -0.488 1.00 98.25 93 ILE A C 1
ATOM 730 O O . ILE A 1 93 ? 2.290 -10.586 0.262 1.00 98.25 93 ILE A O 1
ATOM 734 N N . GLU A 1 94 ? 2.069 -12.754 -0.289 1.00 98.25 94 GLU A N 1
ATOM 735 C CA . GLU A 1 94 ? 1.208 -13.123 0.847 1.00 98.25 94 GLU A CA 1
ATOM 736 C C . GLU A 1 94 ? 1.860 -12.752 2.180 1.00 98.25 94 GLU A C 1
ATOM 738 O O . GLU A 1 94 ? 1.264 -12.054 3.001 1.00 98.25 94 GLU A O 1
ATOM 743 N N . LYS A 1 95 ? 3.132 -13.121 2.359 1.00 97.81 95 LYS A N 1
ATOM 744 C CA . LYS A 1 95 ? 3.891 -12.791 3.566 1.00 97.81 95 LYS A CA 1
ATOM 745 C C . LYS A 1 95 ? 3.999 -11.282 3.794 1.00 97.81 95 LYS A C 1
ATOM 747 O O . LYS A 1 95 ? 3.856 -10.831 4.927 1.00 97.81 95 LYS A O 1
ATOM 752 N N . LYS A 1 96 ? 4.216 -10.480 2.744 1.00 97.56 96 LYS A N 1
ATOM 753 C CA . LYS A 1 96 ? 4.214 -9.010 2.866 1.00 97.56 96 LYS A CA 1
ATOM 754 C C . LYS A 1 96 ? 2.865 -8.488 3.363 1.00 97.56 96 LYS A C 1
ATOM 756 O O . LYS A 1 96 ? 2.847 -7.586 4.203 1.00 97.56 96 LYS A O 1
ATOM 761 N N . VAL A 1 97 ? 1.763 -9.057 2.867 1.00 98.31 97 VAL A N 1
ATOM 762 C CA . VAL A 1 97 ? 0.406 -8.706 3.306 1.00 98.31 97 VAL A CA 1
ATOM 763 C C . VAL A 1 97 ? 0.195 -9.052 4.775 1.00 98.31 97 VAL A C 1
ATOM 765 O O . VAL A 1 97 ? -0.205 -8.191 5.560 1.00 98.31 97 VAL A O 1
ATOM 768 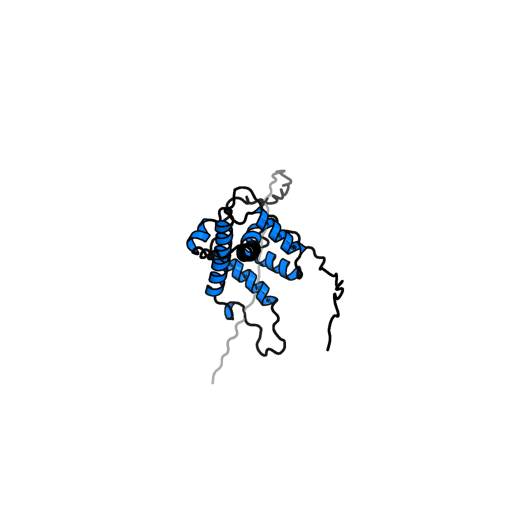N N . GLU A 1 98 ? 0.534 -10.275 5.177 1.00 97.69 98 GLU A N 1
ATOM 769 C CA . GLU A 1 98 ? 0.474 -10.694 6.579 1.00 97.69 98 GLU A CA 1
ATOM 770 C C . GLU A 1 98 ? 1.312 -9.789 7.487 1.00 97.69 98 GLU A C 1
ATOM 772 O O . GLU A 1 98 ? 0.848 -9.368 8.549 1.00 97.69 98 GLU A O 1
ATOM 777 N N . ASP A 1 99 ? 2.534 -9.455 7.069 1.00 97.31 99 ASP A N 1
ATOM 778 C CA . ASP A 1 99 ? 3.464 -8.658 7.860 1.00 97.31 99 ASP A CA 1
ATOM 779 C C . ASP A 1 99 ? 2.920 -7.250 8.136 1.00 97.31 99 ASP A C 1
ATOM 781 O O . ASP A 1 99 ? 2.991 -6.779 9.277 1.00 97.31 99 ASP A O 1
ATOM 785 N N . TYR A 1 100 ? 2.345 -6.560 7.143 1.00 95.62 100 TYR A N 1
ATOM 786 C CA . TYR A 1 100 ? 1.791 -5.225 7.391 1.00 95.62 100 TYR A CA 1
ATOM 787 C C . TYR A 1 100 ? 0.465 -5.259 8.163 1.00 95.62 100 TYR A C 1
ATOM 789 O O . TYR A 1 100 ? 0.188 -4.332 8.935 1.00 95.62 100 TYR A O 1
ATOM 797 N N . LEU A 1 101 ? -0.353 -6.307 8.002 1.00 97.06 101 LEU A N 1
ATOM 798 C CA . LEU A 1 101 ? -1.580 -6.483 8.786 1.00 97.06 101 LEU A CA 1
ATOM 799 C C . LEU A 1 101 ? -1.240 -6.744 10.256 1.00 97.06 101 LEU A C 1
ATOM 801 O O . LEU A 1 101 ? -1.798 -6.103 11.146 1.00 97.06 101 LEU A O 1
ATOM 805 N N . ARG A 1 102 ? -0.234 -7.585 10.512 1.00 96.69 102 ARG A N 1
ATOM 806 C CA . ARG A 1 102 ? 0.307 -7.841 11.850 1.00 96.69 102 ARG A CA 1
ATOM 807 C C . ARG A 1 102 ? 0.847 -6.573 12.505 1.00 96.69 102 ARG A C 1
ATOM 809 O O . ARG A 1 102 ? 0.572 -6.327 13.676 1.00 96.69 102 ARG A O 1
ATOM 816 N N . LYS A 1 103 ? 1.582 -5.739 11.761 1.00 95.19 103 LYS A N 1
ATOM 817 C CA . LYS A 1 103 ? 2.050 -4.427 12.249 1.00 95.19 103 LYS A CA 1
ATOM 818 C C . LYS A 1 103 ? 0.886 -3.485 12.546 1.00 95.19 103 LYS A C 1
ATOM 820 O O . LYS A 1 103 ? 0.902 -2.814 13.572 1.00 95.19 103 LYS A O 1
ATOM 825 N N . SER A 1 104 ? -0.137 -3.462 11.693 1.00 95.00 104 SER A N 1
ATOM 826 C CA . SER A 1 104 ? -1.348 -2.664 11.925 1.00 95.00 104 SER A CA 1
ATOM 827 C C . SER A 1 104 ? -2.068 -3.089 13.210 1.00 95.00 104 SER A C 1
ATOM 829 O O . SER A 1 104 ? -2.497 -2.229 13.978 1.00 95.00 104 SER A O 1
ATOM 831 N N . GLN A 1 105 ? -2.144 -4.397 13.477 1.00 95.19 105 GLN A N 1
ATOM 832 C CA . GLN A 1 105 ? -2.705 -4.930 14.719 1.00 95.19 105 GLN A CA 1
ATOM 833 C C . GLN A 1 105 ? -1.823 -4.612 15.931 1.00 95.19 105 GLN A C 1
ATOM 835 O O . GLN A 1 105 ? -2.339 -4.163 16.946 1.00 95.19 105 GLN A O 1
ATOM 840 N N . LEU A 1 106 ? -0.496 -4.745 15.820 1.00 93.31 106 LEU A N 1
ATOM 841 C CA . LEU A 1 106 ? 0.423 -4.371 16.899 1.00 93.31 106 LEU A CA 1
ATOM 842 C C . LEU A 1 106 ? 0.242 -2.907 17.316 1.00 93.31 106 LEU A C 1
ATOM 844 O O . LEU A 1 106 ? 0.217 -2.599 18.505 1.00 93.31 106 LEU A O 1
ATOM 848 N N . VAL A 1 107 ? 0.110 -2.005 16.339 1.00 93.25 107 VAL A N 1
ATOM 849 C CA . VAL A 1 107 ? -0.176 -0.589 16.593 1.00 93.25 107 VAL A CA 1
ATOM 850 C C . VAL A 1 107 ? -1.466 -0.448 17.398 1.00 93.25 107 VAL A C 1
ATOM 852 O O . VAL A 1 107 ? -1.477 0.298 18.376 1.00 93.25 107 VAL A O 1
ATOM 855 N N . ALA A 1 108 ? -2.519 -1.188 17.034 1.00 92.50 108 ALA A N 1
ATOM 856 C CA . ALA A 1 108 ? -3.785 -1.191 17.760 1.00 92.50 108 ALA A CA 1
ATOM 857 C C . ALA A 1 108 ? -3.632 -1.678 19.204 1.00 92.50 108 ALA A C 1
ATOM 859 O O . ALA A 1 108 ? -4.074 -0.994 20.126 1.00 92.50 108 ALA A O 1
ATOM 860 N N . ASP A 1 109 ? -2.943 -2.799 19.398 1.00 92.19 109 ASP A N 1
ATOM 861 C CA . ASP A 1 109 ? -2.724 -3.413 20.707 1.00 92.19 109 ASP A CA 1
ATOM 862 C C . ASP A 1 109 ? -1.898 -2.513 21.637 1.00 92.19 109 ASP A C 1
ATOM 864 O O . ASP A 1 109 ? -2.164 -2.445 22.836 1.00 92.19 109 ASP A O 1
ATOM 868 N N . GLN A 1 110 ? -0.889 -1.821 21.098 1.00 91.31 110 GLN A N 1
ATOM 869 C CA . GLN A 1 110 ? 0.015 -0.982 21.888 1.00 91.31 110 GLN A CA 1
ATOM 870 C C . GLN A 1 110 ? -0.592 0.373 22.251 1.00 91.31 110 GLN A C 1
ATOM 872 O O . GLN A 1 110 ? -0.367 0.859 23.358 1.00 91.31 110 GLN A O 1
ATOM 877 N N . ARG A 1 111 ? -1.352 0.995 21.342 1.00 90.25 111 ARG A N 1
ATOM 878 C CA . ARG A 1 111 ? -1.955 2.318 21.586 1.00 90.25 111 ARG A CA 1
ATOM 879 C C . ARG A 1 111 ? -3.405 2.263 22.073 1.00 90.25 111 ARG A C 1
ATOM 881 O O . ARG A 1 111 ? -3.950 3.296 22.445 1.00 90.25 111 ARG A O 1
ATOM 888 N N . GLY A 1 112 ? -4.032 1.087 22.044 1.00 89.31 112 GLY A N 1
ATOM 889 C CA . GLY A 1 112 ? -5.433 0.869 22.420 1.00 89.31 112 GLY A CA 1
ATOM 890 C C . GLY A 1 112 ? -6.463 1.301 21.366 1.00 89.31 112 GLY A C 1
ATOM 891 O O . GLY A 1 112 ? -7.651 1.351 21.670 1.00 89.31 112 GLY A O 1
ATOM 892 N N . LEU A 1 113 ? -6.037 1.633 20.142 1.00 89.44 113 LEU A N 1
ATOM 893 C CA . LEU A 1 113 ? -6.912 2.111 19.063 1.00 89.44 113 LEU A CA 1
ATOM 894 C C . LEU A 1 113 ? -6.395 1.617 17.702 1.00 89.44 113 LEU A C 1
ATOM 896 O O . LEU A 1 113 ? -5.211 1.780 17.449 1.00 89.44 113 LEU A O 1
ATOM 900 N N . PRO A 1 114 ? -7.200 1.079 16.773 1.00 91.88 114 PRO A N 1
ATOM 901 C CA . PRO A 1 114 ? -6.724 0.725 15.428 1.00 91.88 114 PRO A CA 1
ATOM 902 C C . PRO A 1 114 ? -6.379 1.964 14.597 1.00 91.88 114 PRO A C 1
ATOM 904 O O . PRO A 1 114 ? -6.910 3.039 14.874 1.00 91.88 114 PRO A O 1
ATOM 907 N N . ILE A 1 115 ? -5.506 1.828 13.584 1.00 93.44 115 ILE A N 1
ATOM 908 C CA . ILE A 1 115 ? -5.201 2.908 12.617 1.00 93.44 115 ILE A CA 1
ATOM 909 C C . ILE A 1 115 ? -6.511 3.425 12.021 1.00 93.44 115 ILE A C 1
ATOM 911 O O . ILE A 1 115 ? -7.241 2.658 11.385 1.00 93.44 115 ILE A O 1
ATOM 915 N N . THR A 1 116 ? -6.811 4.701 12.262 1.00 92.31 116 THR A N 1
ATOM 916 C CA . THR A 1 116 ? -8.107 5.289 11.933 1.00 92.31 116 THR A CA 1
ATOM 917 C C . THR A 1 116 ? -8.180 5.684 10.463 1.00 92.31 116 THR A C 1
ATOM 919 O O . THR A 1 116 ? -7.169 5.877 9.783 1.00 92.31 116 THR A O 1
ATOM 922 N N . ALA A 1 117 ? -9.403 5.859 9.963 1.00 91.94 117 ALA A N 1
ATOM 923 C CA . ALA A 1 117 ? -9.610 6.309 8.595 1.00 91.94 117 ALA A CA 1
ATOM 924 C C . ALA A 1 117 ? -9.046 7.721 8.345 1.00 91.94 117 ALA A C 1
ATOM 926 O O . ALA A 1 117 ? -8.460 7.969 7.295 1.00 91.94 117 ALA A O 1
ATOM 927 N N . SER A 1 118 ? -9.124 8.619 9.334 1.00 92.94 118 SER A N 1
ATOM 928 C CA . SER A 1 118 ? -8.533 9.957 9.232 1.00 92.94 118 SER A CA 1
ATOM 929 C C . SER A 1 118 ? -7.004 9.930 9.206 1.00 92.94 118 SER A C 1
ATOM 931 O O . SER A 1 118 ? -6.403 10.712 8.477 1.00 92.94 118 SER A O 1
ATOM 933 N N . GLU A 1 119 ? -6.363 9.019 9.945 1.00 95.81 119 GLU A N 1
ATOM 934 C CA . GLU A 1 119 ? -4.908 8.838 9.879 1.00 95.81 119 GLU A CA 1
ATOM 935 C C . GLU A 1 119 ? -4.462 8.305 8.512 1.00 95.81 119 GLU A C 1
ATOM 937 O O . GLU A 1 119 ? -3.443 8.744 7.982 1.00 95.81 119 GLU A O 1
ATOM 942 N N . LEU A 1 120 ? -5.236 7.395 7.912 1.00 96.69 120 LEU A N 1
ATOM 943 C CA . LEU A 1 120 ? -4.962 6.896 6.563 1.00 96.69 120 LEU A CA 1
ATOM 944 C C . LEU A 1 120 ? -5.151 7.972 5.494 1.00 96.69 120 LEU A C 1
ATOM 946 O O . LEU A 1 120 ? -4.305 8.096 4.613 1.00 96.69 120 LEU A O 1
ATOM 950 N N . GLN A 1 121 ? -6.209 8.779 5.595 1.00 96.44 121 GLN A N 1
ATOM 951 C CA . GLN A 1 121 ? -6.417 9.924 4.706 1.00 96.44 121 GLN A CA 1
ATOM 952 C C . GLN A 1 121 ? -5.253 10.923 4.806 1.00 96.44 121 GLN A C 1
ATOM 954 O O . GLN A 1 121 ? -4.698 11.321 3.784 1.00 96.44 121 GLN A O 1
ATOM 959 N N . ALA A 1 122 ? -4.829 11.266 6.026 1.00 96.31 122 ALA A N 1
ATOM 960 C CA . ALA A 1 122 ? -3.687 12.151 6.244 1.00 96.31 122 ALA A CA 1
ATOM 961 C C . ALA A 1 122 ? -2.379 11.559 5.689 1.00 96.31 122 ALA A C 1
ATOM 963 O O . ALA A 1 122 ? -1.538 12.289 5.165 1.00 96.31 122 ALA A O 1
ATOM 964 N N . GLU A 1 123 ? -2.196 10.236 5.760 1.00 98.12 123 GLU A N 1
ATOM 965 C CA . GLU A 1 123 ? -1.034 9.591 5.150 1.00 98.12 123 GLU A CA 1
ATOM 966 C C . GLU A 1 123 ? -1.074 9.662 3.619 1.00 98.12 123 GLU A C 1
ATOM 968 O O . GLU A 1 123 ? -0.045 9.955 3.010 1.00 98.12 123 GLU A O 1
ATOM 973 N N . MET A 1 124 ? -2.239 9.466 2.996 1.00 97.31 124 MET A N 1
ATOM 974 C CA . MET A 1 124 ? -2.406 9.642 1.548 1.00 97.31 124 MET A CA 1
ATOM 975 C C . MET A 1 124 ? -2.071 11.078 1.117 1.00 97.31 124 MET A C 1
ATOM 977 O O . MET A 1 124 ? -1.318 11.280 0.164 1.00 97.31 124 MET A O 1
ATOM 981 N N . GLU A 1 125 ? -2.565 12.080 1.844 1.00 96.88 125 GLU A N 1
ATOM 982 C CA . GLU A 1 125 ? -2.262 13.499 1.598 1.00 96.88 125 GLU A CA 1
ATOM 983 C C . GLU A 1 125 ? -0.772 13.807 1.767 1.00 96.88 125 GLU A C 1
ATOM 985 O O . GLU A 1 125 ? -0.168 14.502 0.942 1.00 96.88 125 GLU A O 1
ATOM 990 N N . ARG A 1 126 ? -0.142 13.238 2.801 1.00 96.56 126 ARG A N 1
ATOM 991 C CA . ARG A 1 126 ? 1.301 13.354 3.012 1.00 96.56 126 ARG A CA 1
ATOM 992 C C . ARG A 1 126 ? 2.076 12.760 1.837 1.00 96.56 126 ARG A C 1
ATOM 994 O O . ARG A 1 126 ? 3.032 13.392 1.393 1.00 96.56 126 ARG A O 1
ATOM 1001 N N . MET A 1 127 ? 1.686 11.579 1.344 1.00 95.81 127 MET A N 1
ATOM 1002 C CA . MET A 1 127 ? 2.303 10.943 0.173 1.00 95.81 127 MET A CA 1
ATOM 1003 C C . MET A 1 127 ? 2.198 11.834 -1.065 1.00 95.81 127 MET A C 1
ATOM 1005 O O . MET A 1 127 ? 3.213 12.074 -1.710 1.00 95.81 127 MET A O 1
ATOM 1009 N N . ALA A 1 128 ? 1.012 12.371 -1.357 1.00 94.75 128 ALA A N 1
ATOM 1010 C CA . ALA A 1 128 ? 0.793 13.244 -2.510 1.00 94.75 128 ALA A CA 1
ATOM 1011 C C . ALA A 1 128 ? 1.578 14.564 -2.426 1.00 94.75 128 ALA A C 1
ATOM 1013 O O . ALA A 1 128 ? 2.097 15.033 -3.434 1.00 94.75 128 ALA A O 1
ATOM 1014 N N . THR A 1 129 ? 1.711 15.132 -1.225 1.00 92.75 129 THR A N 1
ATOM 1015 C CA . THR A 1 129 ? 2.370 16.434 -1.015 1.00 92.75 129 THR A CA 1
ATOM 1016 C C . THR A 1 129 ? 3.895 16.331 -0.925 1.00 92.75 129 THR A C 1
ATOM 1018 O O . THR A 1 129 ? 4.597 17.262 -1.300 1.00 92.75 129 THR A O 1
ATOM 1021 N N . HIS A 1 130 ? 4.426 15.219 -0.405 1.00 91.31 130 HIS A N 1
ATOM 1022 C CA . HIS A 1 130 ? 5.855 15.077 -0.080 1.00 91.31 130 HIS A CA 1
ATOM 1023 C C . HIS A 1 130 ? 6.562 13.977 -0.885 1.00 91.31 130 HIS A C 1
ATOM 1025 O O . HIS A 1 130 ? 7.677 13.579 -0.531 1.00 91.31 130 HIS A O 1
ATOM 1031 N N . THR A 1 131 ? 5.929 13.429 -1.926 1.00 93.44 131 THR A N 1
ATOM 1032 C CA . THR A 1 131 ? 6.611 12.484 -2.818 1.00 93.44 131 THR A CA 1
ATOM 1033 C C . THR A 1 131 ? 7.695 13.200 -3.618 1.00 93.44 131 THR A C 1
ATOM 1035 O O . THR A 1 131 ? 7.510 14.316 -4.093 1.00 93.44 131 THR A O 1
ATOM 1038 N N . ARG A 1 132 ? 8.842 12.538 -3.783 1.00 92.38 132 ARG A N 1
ATOM 1039 C CA . ARG A 1 132 ? 9.904 12.988 -4.696 1.00 92.38 132 ARG A CA 1
ATOM 1040 C C . ARG A 1 132 ? 9.696 12.494 -6.126 1.00 92.38 132 ARG A C 1
ATOM 1042 O O . ARG A 1 132 ? 10.396 12.940 -7.023 1.00 92.38 132 ARG A O 1
ATOM 1049 N N . ASP A 1 133 ? 8.754 11.576 -6.315 1.00 93.31 133 ASP A N 1
ATOM 1050 C CA . ASP A 1 133 ? 8.413 10.985 -7.602 1.00 93.31 133 ASP A CA 1
ATOM 1051 C C . ASP A 1 133 ? 6.878 10.969 -7.749 1.00 93.31 133 ASP A C 1
ATOM 1053 O O . ASP A 1 133 ? 6.208 10.011 -7.338 1.00 93.31 133 ASP A O 1
ATOM 1057 N N . PRO A 1 134 ? 6.281 12.084 -8.210 1.00 95.31 134 PRO A N 1
ATOM 1058 C CA . PRO A 1 134 ? 4.837 12.183 -8.398 1.00 95.31 134 PRO A CA 1
ATOM 1059 C C . PRO A 1 134 ? 4.340 11.342 -9.580 1.00 95.31 134 PRO A C 1
ATOM 1061 O O . PRO A 1 134 ? 3.174 10.948 -9.583 1.00 95.31 134 PRO A O 1
ATOM 1064 N N . ASP A 1 135 ? 5.202 11.036 -10.554 1.00 95.38 135 ASP A N 1
ATOM 1065 C CA . ASP A 1 135 ? 4.854 10.208 -11.710 1.00 95.38 135 ASP A CA 1
ATOM 1066 C C . ASP A 1 135 ? 4.664 8.748 -11.287 1.00 95.38 135 ASP A C 1
ATOM 1068 O O . ASP A 1 135 ? 3.594 8.179 -11.514 1.00 95.38 135 ASP A O 1
ATOM 1072 N N . MET A 1 136 ? 5.626 8.173 -10.556 1.00 96.62 136 MET A N 1
ATOM 1073 C CA . MET A 1 136 ? 5.478 6.831 -9.987 1.00 96.62 136 MET A CA 1
ATOM 1074 C C . MET A 1 136 ? 4.287 6.756 -9.019 1.00 96.62 136 MET A C 1
ATOM 1076 O O . MET A 1 136 ? 3.575 5.752 -8.998 1.00 96.62 136 MET A O 1
ATOM 1080 N N . LEU A 1 137 ? 4.027 7.805 -8.225 1.00 97.50 137 LEU A N 1
ATOM 1081 C CA . LEU A 1 137 ? 2.863 7.823 -7.331 1.00 97.50 137 LEU A CA 1
ATOM 1082 C C . LEU A 1 137 ? 1.533 7.790 -8.104 1.00 97.50 137 LEU A C 1
ATOM 1084 O O . LEU A 1 137 ? 0.612 7.089 -7.684 1.00 97.50 137 LEU A O 1
ATOM 1088 N N . ARG A 1 138 ? 1.438 8.496 -9.240 1.00 97.38 138 ARG A N 1
ATOM 1089 C CA . ARG A 1 138 ? 0.270 8.423 -10.133 1.00 97.38 138 ARG A CA 1
ATOM 1090 C C . ARG A 1 138 ? 0.090 7.017 -10.696 1.00 97.38 138 ARG A C 1
ATOM 1092 O O . ARG A 1 138 ? -1.008 6.479 -10.616 1.00 97.38 138 ARG A O 1
ATOM 1099 N N . GLU A 1 139 ? 1.166 6.382 -11.154 1.00 98.19 139 GLU A N 1
ATOM 1100 C CA . GLU A 1 139 ? 1.110 4.993 -11.628 1.00 98.19 139 GLU A CA 1
ATOM 1101 C C . GLU A 1 139 ? 0.668 4.009 -10.532 1.00 98.19 139 GLU A C 1
ATOM 1103 O O . GLU A 1 139 ? -0.090 3.079 -10.807 1.00 98.19 139 GLU A O 1
ATOM 1108 N N . LEU A 1 140 ? 1.101 4.212 -9.281 1.00 98.56 140 LEU A N 1
ATOM 1109 C CA . LEU A 1 140 ? 0.636 3.415 -8.142 1.00 98.56 140 LEU A CA 1
ATOM 1110 C C . LEU A 1 140 ? -0.869 3.591 -7.911 1.00 98.56 140 LEU A C 1
ATOM 1112 O O . LEU A 1 140 ? -1.572 2.608 -7.688 1.00 98.56 140 LEU A O 1
ATOM 1116 N N . PHE A 1 141 ? -1.380 4.822 -7.972 1.00 98.06 141 PHE A N 1
ATOM 1117 C CA . PHE A 1 141 ? -2.812 5.079 -7.807 1.00 98.06 141 PHE A CA 1
ATOM 1118 C C . PHE A 1 141 ? -3.623 4.454 -8.948 1.00 98.06 141 PHE A C 1
ATOM 1120 O O . PHE A 1 141 ? -4.634 3.799 -8.689 1.00 98.06 141 PHE A O 1
ATOM 1127 N N . GLU A 1 142 ? -3.150 4.564 -10.189 1.00 98.06 142 GLU A N 1
ATOM 1128 C CA . GLU A 1 142 ? -3.764 3.929 -11.358 1.00 98.06 142 GLU A CA 1
ATOM 1129 C C . GLU A 1 142 ? -3.771 2.399 -11.260 1.00 98.06 142 GLU A C 1
ATOM 1131 O O . GLU A 1 142 ? -4.797 1.776 -11.543 1.00 98.06 142 GLU A O 1
ATOM 1136 N N . ALA A 1 143 ? -2.680 1.782 -10.790 1.00 98.12 143 ALA A N 1
ATOM 1137 C CA . ALA A 1 143 ? -2.608 0.339 -10.543 1.00 98.12 143 ALA A CA 1
ATOM 1138 C C . ALA A 1 143 ? -3.636 -0.127 -9.494 1.00 98.12 143 ALA A C 1
ATOM 1140 O O . ALA A 1 143 ? -4.141 -1.248 -9.555 1.00 98.12 143 ALA A O 1
ATOM 1141 N N . LEU A 1 144 ? -4.005 0.762 -8.569 1.00 97.81 144 LEU A N 1
ATOM 1142 C CA . LEU A 1 144 ? -5.069 0.563 -7.582 1.00 97.81 144 LEU A CA 1
ATOM 1143 C C . LEU A 1 144 ? -6.442 1.062 -8.065 1.00 97.81 144 LEU A C 1
ATOM 1145 O O . LEU A 1 144 ? -7.377 1.188 -7.274 1.00 97.81 144 LEU A O 1
ATOM 1149 N N . ARG A 1 145 ? -6.587 1.301 -9.376 1.00 96.56 145 ARG A N 1
ATOM 1150 C CA . ARG A 1 145 ? -7.804 1.769 -10.063 1.00 96.56 145 ARG A CA 1
ATOM 1151 C C . ARG A 1 145 ? -8.306 3.136 -9.603 1.00 96.56 145 ARG A C 1
ATOM 1153 O O . ARG A 1 145 ? -9.487 3.432 -9.760 1.00 96.56 145 ARG A O 1
ATOM 1160 N N . ASN A 1 146 ? -7.426 3.961 -9.038 1.00 95.00 146 ASN A N 1
ATOM 1161 C CA . ASN A 1 146 ? -7.771 5.243 -8.422 1.00 95.00 146 ASN A CA 1
ATOM 1162 C C . ASN A 1 146 ? -8.888 5.119 -7.365 1.00 95.00 146 ASN A C 1
ATOM 1164 O O . ASN A 1 146 ? -9.642 6.060 -7.124 1.00 95.00 146 ASN A O 1
ATOM 1168 N N . ASP A 1 147 ? -9.010 3.949 -6.732 1.00 95.06 147 ASP A N 1
ATOM 1169 C CA . ASP A 1 147 ? -9.994 3.695 -5.686 1.00 95.06 147 ASP A CA 1
ATOM 1170 C C . ASP A 1 147 ? -9.433 4.168 -4.339 1.00 95.06 147 ASP A C 1
ATOM 1172 O O . ASP A 1 147 ? -8.482 3.594 -3.803 1.00 95.06 147 ASP A O 1
ATOM 1176 N N . ALA A 1 148 ? -10.024 5.232 -3.786 1.00 94.88 148 ALA A N 1
ATOM 1177 C CA . ALA A 1 148 ? -9.551 5.871 -2.560 1.00 94.88 148 ALA A CA 1
ATOM 1178 C C . ALA A 1 148 ? -9.469 4.900 -1.372 1.00 94.88 148 ALA A C 1
ATOM 1180 O O . ALA A 1 148 ? -8.539 4.986 -0.571 1.00 94.88 148 ALA A O 1
ATOM 1181 N N . PHE A 1 149 ? -10.413 3.961 -1.271 1.00 94.94 149 PHE A N 1
ATOM 1182 C CA . PHE A 1 149 ? -10.422 2.962 -0.207 1.00 94.94 149 PHE A CA 1
ATOM 1183 C C . PHE A 1 149 ? -9.273 1.965 -0.378 1.00 94.94 149 PHE A C 1
ATOM 1185 O O . PHE A 1 149 ? -8.561 1.666 0.578 1.00 94.94 149 PHE A O 1
ATOM 1192 N N . VAL A 1 150 ? -9.036 1.495 -1.604 1.00 96.50 150 VAL A N 1
ATOM 1193 C CA . VAL A 1 150 ? -7.931 0.570 -1.899 1.00 96.50 150 VAL A CA 1
ATOM 1194 C C . VAL A 1 150 ? -6.575 1.246 -1.690 1.00 96.50 150 VAL A C 1
ATOM 1196 O O . VAL A 1 150 ? -5.676 0.639 -1.111 1.00 96.50 150 VAL A O 1
ATOM 1199 N N . ILE A 1 151 ? -6.423 2.508 -2.098 1.00 97.62 151 ILE A N 1
ATOM 1200 C CA . ILE A 1 151 ? -5.200 3.289 -1.861 1.00 97.62 151 ILE A CA 1
ATOM 1201 C C . ILE A 1 151 ? -4.939 3.424 -0.353 1.00 97.62 151 ILE A C 1
ATOM 1203 O O . ILE A 1 151 ? -3.824 3.163 0.106 1.00 97.62 151 ILE A O 1
ATOM 1207 N N . ALA A 1 152 ? -5.963 3.765 0.434 1.00 96.75 152 ALA A N 1
ATOM 1208 C CA . ALA A 1 152 ? -5.843 3.858 1.887 1.00 96.75 152 ALA A CA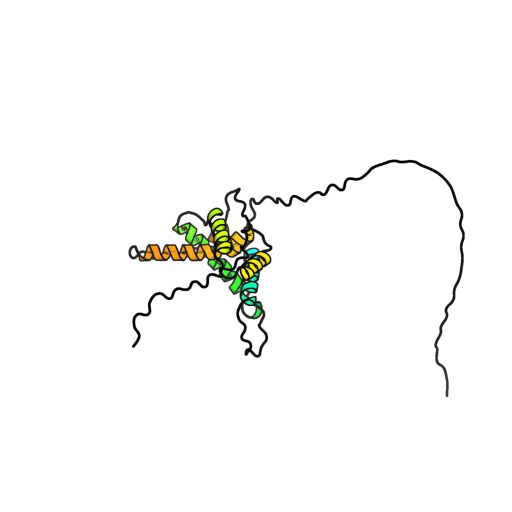 1
ATOM 1209 C C . ALA A 1 152 ? -5.400 2.523 2.512 1.00 96.75 152 ALA A C 1
ATOM 1211 O O . ALA A 1 152 ? -4.478 2.477 3.327 1.00 96.75 152 ALA A O 1
ATOM 1212 N N . GLU A 1 153 ? -6.036 1.425 2.111 1.00 95.88 153 GLU A N 1
ATOM 1213 C CA . GLU A 1 153 ? -5.877 0.118 2.743 1.00 95.88 153 GLU A CA 1
ATOM 1214 C C . GLU A 1 153 ? -4.637 -0.666 2.301 1.00 95.88 153 GLU A C 1
ATOM 1216 O O . GLU A 1 153 ? -4.070 -1.392 3.119 1.00 95.88 153 GLU A O 1
ATOM 1221 N N . CYS A 1 154 ? -4.235 -0.555 1.034 1.00 97.75 154 CYS A N 1
ATOM 1222 C CA . CYS A 1 154 ? -3.156 -1.353 0.444 1.00 97.75 154 CYS A CA 1
ATOM 1223 C C . CYS A 1 154 ? -1.861 -0.563 0.235 1.00 97.75 154 CYS A C 1
ATOM 1225 O O . CYS A 1 154 ? -0.801 -1.175 0.178 1.00 97.75 154 CYS A O 1
ATOM 1227 N N . LEU A 1 155 ? -1.917 0.770 0.139 1.00 98.25 155 LEU A N 1
ATOM 1228 C CA . LEU A 1 155 ? -0.725 1.600 -0.068 1.00 98.25 155 LEU A CA 1
ATOM 1229 C C . LEU A 1 155 ? -0.385 2.444 1.165 1.00 98.25 155 LEU A C 1
ATOM 1231 O O . LEU A 1 155 ? 0.748 2.397 1.643 1.00 98.25 155 LEU A O 1
ATOM 1235 N N . ALA A 1 156 ? -1.353 3.171 1.731 1.00 98.06 156 ALA A N 1
ATOM 1236 C CA . ALA A 1 156 ? -1.093 4.049 2.874 1.00 98.06 156 ALA A CA 1
ATOM 1237 C C . ALA A 1 156 ? -0.949 3.277 4.198 1.00 98.06 156 ALA A C 1
ATOM 1239 O O . ALA A 1 156 ? -0.007 3.520 4.957 1.00 98.06 156 ALA A O 1
ATOM 1240 N N . ARG A 1 157 ? -1.841 2.313 4.478 1.00 98.06 157 ARG A N 1
ATOM 1241 C CA . ARG A 1 157 ? -1.830 1.536 5.731 1.00 98.06 157 ARG A CA 1
ATOM 1242 C C . ARG A 1 157 ? -0.499 0.816 5.981 1.00 98.06 157 ARG A C 1
ATOM 1244 O O . ARG A 1 157 ? 0.006 0.965 7.095 1.00 98.06 157 ARG A O 1
ATOM 1251 N N . PRO A 1 158 ? 0.120 0.100 5.018 1.00 98.00 158 PRO A N 1
ATOM 1252 C CA . PRO A 1 158 ? 1.403 -0.560 5.266 1.00 98.00 158 PRO A CA 1
ATOM 1253 C C . PRO A 1 158 ? 2.524 0.417 5.644 1.00 98.00 158 PRO A C 1
ATOM 1255 O O . PRO A 1 158 ? 3.288 0.155 6.576 1.00 98.00 158 PRO A O 1
ATOM 1258 N N . ILE A 1 159 ? 2.590 1.569 4.966 1.00 97.38 159 ILE A N 1
ATOM 1259 C CA . ILE A 1 159 ? 3.595 2.615 5.212 1.00 97.38 159 ILE A CA 1
ATOM 1260 C C . ILE A 1 159 ? 3.389 3.245 6.593 1.00 97.38 159 ILE A C 1
ATOM 1262 O O . ILE A 1 159 ? 4.340 3.409 7.365 1.00 97.38 159 ILE A O 1
ATOM 1266 N N . LEU A 1 160 ? 2.140 3.578 6.929 1.00 98.06 160 LEU A N 1
ATOM 1267 C CA . LEU A 1 160 ? 1.805 4.180 8.212 1.00 98.06 160 LEU A CA 1
ATOM 1268 C C . LEU A 1 160 ? 2.037 3.209 9.375 1.00 98.06 160 LEU A C 1
ATOM 1270 O O . LEU A 1 160 ? 2.616 3.606 10.387 1.00 98.06 160 LEU A O 1
ATOM 1274 N N . ALA A 1 161 ? 1.638 1.944 9.230 1.00 96.94 161 ALA A N 1
ATOM 1275 C CA . ALA A 1 161 ? 1.834 0.918 10.249 1.00 96.94 161 ALA A CA 1
ATOM 1276 C C . ALA A 1 161 ? 3.322 0.721 10.573 1.00 96.94 161 ALA A C 1
ATOM 1278 O O . ALA A 1 161 ? 3.698 0.738 11.743 1.00 96.94 161 ALA A O 1
ATOM 1279 N N . GLU A 1 162 ? 4.182 0.616 9.556 1.00 96.56 162 GLU A N 1
ATOM 1280 C CA . GLU A 1 162 ? 5.637 0.531 9.731 1.00 96.56 162 GLU A CA 1
ATOM 1281 C C . GLU A 1 162 ? 6.191 1.735 10.508 1.00 96.56 162 GLU A C 1
ATOM 1283 O O . GLU A 1 162 ? 6.959 1.574 11.462 1.00 96.56 162 GLU A O 1
ATOM 1288 N N . ARG A 1 163 ? 5.776 2.954 10.138 1.00 96.00 163 ARG A N 1
ATOM 1289 C CA . ARG A 1 163 ? 6.232 4.178 10.808 1.00 96.00 163 ARG A CA 1
ATOM 1290 C C . ARG A 1 163 ? 5.773 4.238 12.264 1.00 96.00 163 ARG A C 1
ATOM 1292 O O . ARG A 1 163 ? 6.562 4.615 13.131 1.00 96.00 163 ARG A O 1
ATOM 1299 N N . LEU A 1 164 ? 4.528 3.852 12.541 1.00 95.06 164 LEU A N 1
ATOM 1300 C CA . LEU A 1 164 ? 3.973 3.831 13.893 1.00 95.06 164 LEU A CA 1
ATOM 1301 C C . LEU A 1 164 ? 4.664 2.780 14.766 1.00 95.06 164 LEU A C 1
ATOM 1303 O O . LEU A 1 164 ? 5.103 3.124 15.861 1.00 95.06 164 LEU A O 1
ATOM 1307 N N . VAL A 1 165 ? 4.873 1.554 14.276 1.00 93.19 165 VAL A N 1
ATOM 1308 C CA . VAL A 1 165 ? 5.644 0.527 15.003 1.00 93.19 165 VAL A CA 1
ATOM 1309 C C . VAL A 1 165 ? 7.044 1.035 15.342 1.00 93.19 165 VAL A C 1
ATOM 1311 O O . VAL A 1 165 ? 7.464 0.966 16.497 1.00 93.19 165 VAL A O 1
ATOM 1314 N N . ARG A 1 166 ? 7.752 1.625 14.370 1.00 92.00 166 ARG A N 1
ATOM 1315 C CA . ARG A 1 166 ? 9.079 2.207 14.609 1.00 92.00 166 ARG A CA 1
ATOM 1316 C C . ARG A 1 166 ? 9.032 3.295 15.676 1.00 92.00 166 ARG A C 1
ATOM 1318 O O . ARG A 1 166 ? 9.862 3.291 16.582 1.00 92.00 166 ARG A O 1
ATOM 1325 N N . SER A 1 167 ? 8.045 4.187 15.610 1.00 89.69 167 SER A N 1
ATOM 1326 C CA . SER A 1 167 ? 7.877 5.228 16.622 1.00 89.69 167 SER A CA 1
ATOM 1327 C C . SER A 1 167 ? 7.677 4.629 18.018 1.00 89.69 167 SER A C 1
ATOM 1329 O O . SER A 1 167 ? 8.357 5.050 18.948 1.00 89.69 167 SER A O 1
ATOM 1331 N N . LEU A 1 168 ? 6.859 3.584 18.164 1.00 85.56 168 LEU A N 1
ATOM 1332 C CA . LEU A 1 168 ? 6.593 2.934 19.449 1.00 85.56 168 LEU A CA 1
ATOM 1333 C C . LEU A 1 168 ? 7.868 2.304 20.033 1.00 85.56 168 LEU A C 1
ATOM 1335 O O . LEU A 1 168 ? 8.169 2.530 21.203 1.00 85.56 168 LEU A O 1
ATOM 1339 N N . THR A 1 169 ? 8.683 1.633 19.211 1.00 77.00 169 THR A N 1
ATOM 1340 C CA . THR A 1 169 ? 9.962 1.044 19.665 1.00 77.00 169 THR A CA 1
ATOM 1341 C C . THR A 1 169 ? 10.993 2.078 20.134 1.00 77.00 169 THR A C 1
ATOM 1343 O O . THR A 1 169 ? 11.743 1.829 21.078 1.00 77.00 169 THR A O 1
ATOM 1346 N N . VAL A 1 170 ? 11.026 3.267 19.520 1.00 75.12 170 VAL A N 1
ATOM 1347 C CA . VAL A 1 170 ? 11.922 4.356 19.946 1.00 75.12 170 VAL A CA 1
ATOM 1348 C C . VAL A 1 170 ? 11.497 4.906 21.310 1.00 75.12 170 VAL A C 1
ATOM 1350 O O . VAL A 1 170 ? 12.346 5.150 22.165 1.00 75.12 170 VAL A O 1
ATOM 1353 N N . HIS A 1 171 ? 10.190 5.048 21.549 1.00 62.28 171 HIS A N 1
ATOM 1354 C CA . HIS A 1 171 ? 9.669 5.544 22.826 1.00 62.28 171 HIS A CA 1
ATOM 1355 C C . HIS A 1 171 ? 9.861 4.542 23.976 1.00 62.28 171 HIS A C 1
ATOM 1357 O O . HIS A 1 171 ? 10.044 4.970 25.116 1.00 62.28 171 HIS A O 1
ATOM 1363 N N . THR A 1 172 ? 9.862 3.232 23.702 1.00 58.84 172 THR A N 1
ATOM 1364 C CA . THR A 1 172 ? 10.154 2.203 24.716 1.00 58.84 172 THR A CA 1
ATOM 1365 C C . THR A 1 172 ? 11.643 2.099 25.034 1.00 58.84 172 THR A C 1
ATOM 1367 O O . THR A 1 172 ? 11.997 1.897 26.185 1.00 58.84 172 THR A O 1
ATOM 1370 N N . ASN A 1 173 ? 12.542 2.308 24.065 1.00 56.91 173 ASN A N 1
ATOM 1371 C CA . ASN A 1 173 ? 13.989 2.265 24.330 1.00 56.91 173 ASN A CA 1
ATOM 1372 C C . ASN A 1 173 ? 14.497 3.459 25.165 1.00 56.91 173 ASN A C 1
ATOM 1374 O O . ASN A 1 173 ? 15.576 3.376 25.745 1.00 56.91 173 ASN A O 1
ATOM 1378 N N . GLY A 1 174 ? 13.726 4.550 25.253 1.00 54.84 174 GLY A N 1
ATOM 1379 C CA . GLY A 1 174 ? 13.998 5.685 26.145 1.00 54.84 174 GLY A CA 1
ATOM 1380 C C . GLY A 1 174 ? 13.426 5.545 27.565 1.00 54.84 174 GLY A C 1
ATOM 1381 O O . GLY A 1 174 ? 13.689 6.403 28.404 1.00 54.84 174 GLY A O 1
ATOM 1382 N N . ARG A 1 175 ? 12.638 4.495 27.842 1.00 54.00 175 ARG A N 1
ATOM 1383 C CA . ARG A 1 175 ? 12.085 4.169 29.166 1.00 54.00 175 ARG A CA 1
ATOM 1384 C C . ARG A 1 175 ? 12.322 2.688 29.467 1.00 54.00 175 ARG A C 1
ATOM 1386 O O . ARG A 1 175 ? 11.549 1.849 29.031 1.00 54.00 175 ARG A O 1
ATOM 1393 N N . ASP A 1 176 ? 13.392 2.408 30.204 1.00 52.56 176 ASP A N 1
ATOM 1394 C CA . ASP A 1 176 ? 13.665 1.198 30.991 1.00 52.56 176 ASP A CA 1
ATOM 1395 C C . ASP A 1 176 ? 13.085 -0.143 30.485 1.00 52.56 176 ASP A C 1
ATOM 1397 O O . ASP A 1 176 ? 11.929 -0.480 30.727 1.00 52.56 176 ASP A O 1
ATOM 1401 N N . GLY A 1 177 ? 13.954 -0.965 29.881 1.00 49.00 177 GLY A N 1
ATOM 1402 C CA . GLY A 1 177 ? 14.082 -2.413 30.136 1.00 49.00 177 GLY A CA 1
ATOM 1403 C C . GLY A 1 177 ? 12.862 -3.343 30.049 1.00 49.00 177 GLY A C 1
ATOM 1404 O O . GLY A 1 177 ? 12.959 -4.471 30.530 1.00 49.00 177 GLY A O 1
ATOM 1405 N N . SER A 1 178 ? 11.727 -2.935 29.481 1.00 46.59 178 SER A N 1
ATOM 1406 C CA . SER A 1 178 ? 10.536 -3.792 29.415 1.00 46.59 178 SER A CA 1
ATOM 1407 C C . SER A 1 178 ? 10.567 -4.707 28.180 1.00 46.59 178 SER A C 1
ATOM 1409 O O . SER A 1 178 ? 10.821 -4.220 27.073 1.00 46.59 178 SER A O 1
ATOM 1411 N N . PRO A 1 179 ? 10.316 -6.025 28.319 1.00 49.16 179 PRO A N 1
ATOM 1412 C CA . PRO A 1 179 ? 10.380 -6.948 27.196 1.00 49.16 179 PRO A CA 1
ATOM 1413 C C . PRO A 1 179 ? 9.293 -6.612 26.173 1.00 49.16 179 PRO A C 1
ATOM 1415 O O . PRO A 1 179 ? 8.112 -6.483 26.501 1.00 49.16 179 PRO A O 1
ATOM 1418 N N . SER A 1 180 ? 9.709 -6.469 24.915 1.00 60.97 180 SER A N 1
ATOM 1419 C CA . SER A 1 180 ? 8.829 -6.211 23.780 1.00 60.97 180 SER A CA 1
ATOM 1420 C C . SER A 1 180 ? 7.745 -7.287 23.720 1.00 60.97 180 SER A C 1
ATOM 1422 O O . SER A 1 180 ? 8.046 -8.474 23.581 1.00 60.97 180 SER A O 1
ATOM 1424 N N . ARG A 1 181 ? 6.475 -6.886 23.845 1.00 59.47 181 ARG A N 1
ATOM 1425 C CA . ARG A 1 181 ? 5.342 -7.809 23.716 1.00 59.47 181 ARG A CA 1
ATOM 1426 C C . ARG A 1 181 ? 5.397 -8.482 22.329 1.00 59.47 181 ARG A C 1
ATOM 1428 O O . ARG A 1 181 ? 5.577 -7.764 21.342 1.00 59.47 181 ARG A O 1
ATOM 1435 N N . PRO A 1 182 ? 5.260 -9.819 22.238 1.00 52.94 182 PRO A N 1
ATOM 1436 C CA . PRO A 1 182 ? 5.299 -10.533 20.964 1.00 52.94 182 PRO A CA 1
ATOM 1437 C C . PRO A 1 182 ? 4.233 -10.024 19.992 1.00 52.94 182 PRO A C 1
ATOM 1439 O O . PRO A 1 182 ? 3.135 -9.652 20.411 1.00 52.94 182 PRO A O 1
ATOM 1442 N N . LEU A 1 183 ? 4.555 -10.032 18.697 1.00 51.78 183 LEU A N 1
ATOM 1443 C CA . LEU A 1 183 ? 3.605 -9.665 17.650 1.00 51.78 183 LEU A CA 1
ATOM 1444 C C . LEU A 1 183 ? 2.400 -10.631 17.658 1.00 51.78 183 LEU A C 1
ATOM 1446 O O . LEU A 1 183 ? 2.612 -11.843 17.764 1.00 51.78 183 LEU A O 1
ATOM 1450 N N . PRO A 1 184 ? 1.159 -10.132 17.510 1.00 54.41 184 PRO A N 1
ATOM 1451 C CA . PRO A 1 184 ? -0.036 -10.975 17.433 1.00 54.41 184 PRO A CA 1
ATOM 1452 C C . PRO A 1 184 ? 0.006 -11.920 16.216 1.00 54.41 184 PRO A C 1
ATOM 1454 O O . PRO A 1 184 ? 0.723 -11.666 15.242 1.00 54.41 184 PRO A O 1
ATOM 1457 N N . GLN A 1 185 ? -0.728 -13.038 16.275 1.00 56.56 185 GLN A N 1
ATOM 1458 C CA . GLN A 1 185 ? -0.869 -13.975 15.149 1.00 56.56 185 GLN A CA 1
ATOM 1459 C C . GLN A 1 185 ? -1.732 -13.361 14.027 1.00 56.56 185 GLN A C 1
ATOM 1461 O O . GLN A 1 185 ? -2.489 -12.418 14.252 1.00 56.56 185 GLN A O 1
ATOM 1466 N N . ALA A 1 186 ? -1.529 -13.824 12.788 1.00 52.09 186 ALA A N 1
ATOM 1467 C CA . ALA A 1 186 ? -2.083 -13.187 11.588 1.00 52.09 186 ALA A CA 1
ATOM 1468 C C . ALA A 1 186 ? -3.616 -13.315 11.480 1.00 52.09 186 ALA A C 1
ATOM 1470 O O . ALA A 1 186 ? -4.270 -12.444 10.916 1.00 52.09 186 ALA A O 1
ATOM 1471 N N . ASP A 1 187 ? -4.186 -14.370 12.054 1.00 47.78 187 ASP A N 1
ATOM 1472 C CA . ASP A 1 187 ? -5.611 -14.705 12.053 1.00 47.78 187 ASP A CA 1
ATOM 1473 C C . ASP A 1 187 ? -6.475 -13.741 12.887 1.00 47.78 187 ASP A C 1
ATOM 1475 O O . ASP A 1 187 ? -7.585 -13.394 12.473 1.00 47.78 187 ASP A O 1
ATOM 1479 N N . GLU A 1 188 ? -5.954 -13.238 14.008 1.00 48.41 188 GLU A N 1
ATOM 1480 C CA . GLU A 1 188 ? -6.631 -12.241 14.853 1.00 48.41 188 GLU A CA 1
ATOM 1481 C C . GLU A 1 188 ? -6.676 -10.854 14.169 1.00 48.41 188 GLU A C 1
ATOM 1483 O O . GLU A 1 188 ? -7.690 -10.151 14.203 1.00 48.41 188 GLU A O 1
ATOM 1488 N N . ALA A 1 189 ? -5.596 -10.482 13.469 1.00 50.88 189 ALA A N 1
ATOM 1489 C CA . ALA A 1 189 ? -5.455 -9.192 12.785 1.00 50.88 189 ALA A CA 1
ATOM 1490 C C . ALA A 1 189 ? -6.452 -9.010 11.626 1.00 50.88 189 ALA A C 1
ATOM 1492 O O . ALA A 1 189 ? -6.909 -7.897 11.357 1.00 50.88 189 ALA A O 1
ATOM 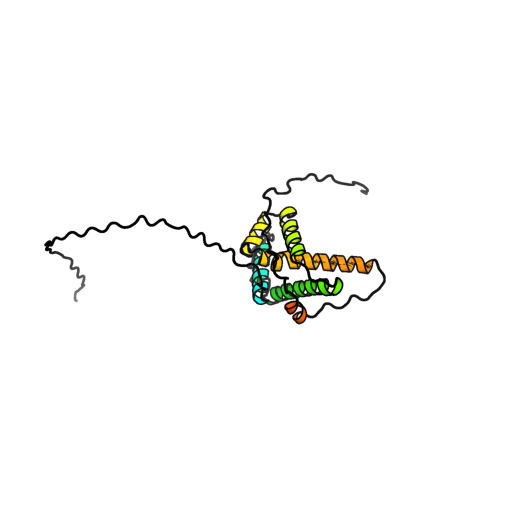1493 N N . VAL A 1 190 ? -6.826 -10.104 10.955 1.00 51.91 190 VAL A N 1
ATOM 1494 C CA . VAL A 1 190 ? -7.760 -10.089 9.816 1.00 51.91 190 VAL A CA 1
ATOM 1495 C C . VAL A 1 190 ? -9.186 -9.714 10.247 1.00 51.91 190 VAL A C 1
ATOM 1497 O O . VAL A 1 190 ? -9.932 -9.137 9.458 1.00 51.91 190 VAL A O 1
ATOM 1500 N N . ARG A 1 191 ? -9.573 -9.974 11.504 1.00 50.03 191 ARG A N 1
ATOM 1501 C CA . ARG A 1 191 ? -10.942 -9.738 12.005 1.00 50.03 191 ARG A CA 1
ATOM 1502 C C . ARG A 1 191 ? -11.182 -8.331 12.563 1.00 50.03 191 ARG A C 1
ATOM 1504 O O . ARG A 1 191 ? -12.333 -7.925 12.694 1.00 50.03 191 ARG A O 1
ATOM 1511 N N . SER A 1 192 ? -10.125 -7.581 12.872 1.00 46.91 192 SER A N 1
ATOM 1512 C CA . SER A 1 192 ? -10.209 -6.309 13.612 1.00 46.91 192 SER A CA 1
ATOM 1513 C C . SER A 1 192 ? -10.343 -5.057 12.723 1.00 46.91 192 SER A C 1
ATOM 1515 O O . SER A 1 192 ? -10.515 -3.941 13.210 1.00 46.91 192 SER A O 1
ATOM 1517 N N . ALA A 1 193 ? -10.305 -5.206 11.396 1.00 47.91 193 ALA A N 1
ATOM 1518 C CA . ALA A 1 193 ? -10.330 -4.088 10.446 1.00 47.91 193 ALA A CA 1
ATOM 1519 C C . ALA A 1 193 ? -11.751 -3.569 10.124 1.00 47.91 193 ALA A C 1
ATOM 1521 O O . ALA A 1 193 ? -12.080 -3.322 8.963 1.00 47.91 193 ALA A O 1
ATOM 1522 N N . VAL A 1 194 ? -12.612 -3.402 11.133 1.00 49.88 194 VAL A N 1
ATOM 1523 C CA . VAL A 1 194 ? -13.935 -2.787 10.936 1.00 49.88 194 VAL A CA 1
ATOM 1524 C C . VAL A 1 194 ? -13.795 -1.268 11.000 1.00 49.88 194 VAL A C 1
ATOM 1526 O O . VAL A 1 194 ? -13.532 -0.688 12.052 1.00 49.88 194 VAL A O 1
ATOM 1529 N N . VAL A 1 195 ? -13.968 -0.612 9.854 1.00 50.66 195 VAL A N 1
ATOM 1530 C CA . VAL A 1 195 ? -13.992 0.852 9.755 1.00 50.66 195 VAL A CA 1
ATOM 1531 C C . VAL A 1 195 ? -15.329 1.366 10.317 1.00 50.66 195 VAL A C 1
ATOM 1533 O O . VAL A 1 195 ? -16.379 0.871 9.901 1.00 50.66 195 VAL A O 1
ATOM 1536 N N . PRO A 1 196 ? -15.344 2.353 11.235 1.00 48.72 196 PRO A N 1
ATOM 1537 C CA . PRO A 1 196 ? -16.584 2.975 11.686 1.00 48.72 196 PRO A CA 1
ATOM 1538 C C . PRO A 1 196 ? -17.348 3.612 10.518 1.00 48.72 196 PRO A C 1
ATOM 1540 O O . PRO A 1 196 ? -16.767 4.229 9.624 1.00 48.72 196 PRO A O 1
ATOM 1543 N N . TYR A 1 197 ? -18.669 3.461 10.551 1.00 42.66 197 TYR A N 1
ATOM 1544 C CA . TYR A 1 197 ? -19.612 3.902 9.526 1.00 42.66 197 TYR A CA 1
ATOM 1545 C C . TYR A 1 197 ? -19.470 5.413 9.239 1.00 42.66 197 TYR A C 1
ATOM 1547 O O . TYR A 1 197 ? -19.723 6.232 10.119 1.00 42.66 197 TYR A O 1
ATOM 1555 N N . GLY A 1 198 ? -19.099 5.792 8.007 1.00 54.62 198 GLY A N 1
ATOM 1556 C CA . GLY A 1 198 ? -19.280 7.162 7.496 1.00 54.62 198 GLY A CA 1
ATOM 1557 C C . GLY A 1 198 ? -18.031 7.943 7.068 1.00 54.62 198 GLY A C 1
ATOM 1558 O O . GLY A 1 198 ? -18.186 9.062 6.581 1.00 54.62 198 GLY A O 1
ATOM 1559 N N . PHE A 1 199 ? -16.816 7.400 7.193 1.00 63.84 199 PHE A N 1
ATOM 1560 C CA . PHE A 1 199 ? -15.625 8.066 6.650 1.00 63.84 199 PHE A CA 1
ATOM 1561 C C . PHE A 1 199 ? -15.418 7.693 5.175 1.00 63.84 199 PHE A C 1
ATOM 1563 O O . PHE A 1 199 ? -15.036 6.568 4.861 1.00 63.84 199 PHE A O 1
ATOM 1570 N N . ALA A 1 200 ? -15.671 8.640 4.270 1.00 81.56 200 ALA A N 1
ATOM 1571 C CA . ALA A 1 200 ? -15.371 8.491 2.850 1.00 81.56 200 ALA A CA 1
ATOM 1572 C C . ALA A 1 200 ? -13.978 9.059 2.551 1.00 81.56 200 ALA A C 1
ATOM 1574 O O . ALA A 1 200 ? -13.739 10.255 2.736 1.00 81.56 200 ALA A O 1
ATOM 1575 N N . TYR A 1 201 ? -13.071 8.201 2.084 1.00 86.75 201 TYR A N 1
ATOM 1576 C CA . TYR A 1 201 ? -11.752 8.622 1.616 1.00 86.75 201 TYR A CA 1
ATOM 1577 C C . TYR A 1 201 ? -11.859 9.516 0.380 1.00 86.75 201 TYR A C 1
ATOM 1579 O O . TYR A 1 201 ? -12.760 9.360 -0.446 1.00 86.75 201 TYR A O 1
ATOM 1587 N N . LYS A 1 202 ? -10.895 10.423 0.232 1.00 92.38 202 LYS A N 1
ATOM 1588 C CA . LYS A 1 202 ? -10.714 11.250 -0.962 1.00 92.38 202 LYS A CA 1
ATOM 1589 C C . LYS A 1 202 ? -9.351 10.945 -1.560 1.00 92.38 202 LYS A C 1
ATOM 1591 O O . LYS A 1 202 ? -8.347 11.017 -0.851 1.00 92.38 202 LYS A O 1
ATOM 1596 N N . VAL A 1 203 ? -9.310 10.628 -2.855 1.00 91.75 203 VAL A N 1
ATOM 1597 C CA . VAL A 1 203 ? -8.034 10.522 -3.573 1.00 91.75 203 VAL A CA 1
ATOM 1598 C C . VAL A 1 203 ? -7.375 11.905 -3.543 1.00 91.75 203 VAL A C 1
ATOM 1600 O O . VAL A 1 203 ? -8.011 12.868 -3.979 1.00 91.75 203 VAL A O 1
ATOM 1603 N N . PRO A 1 204 ? -6.162 12.042 -2.984 1.00 91.62 204 PRO A N 1
ATOM 1604 C CA . PRO A 1 204 ? -5.491 13.328 -2.925 1.00 91.62 204 PRO A CA 1
ATOM 1605 C C . PRO A 1 204 ? -5.041 13.753 -4.324 1.00 91.62 204 PRO A C 1
ATOM 1607 O O . PRO A 1 204 ? -4.677 12.921 -5.157 1.00 91.62 204 PRO A O 1
ATOM 1610 N N . GLU A 1 205 ? -5.035 15.060 -4.566 1.00 90.81 205 GLU A N 1
ATOM 1611 C CA . GLU A 1 205 ? -4.446 15.628 -5.774 1.00 90.81 205 GLU A CA 1
ATOM 1612 C C . GLU A 1 205 ? -2.919 15.517 -5.691 1.00 90.81 205 GLU A C 1
ATOM 1614 O O . GLU A 1 205 ? -2.300 15.976 -4.729 1.00 90.81 205 GLU A O 1
ATOM 1619 N N . ILE A 1 206 ? -2.306 14.872 -6.684 1.00 86.56 206 ILE A N 1
ATOM 1620 C CA . ILE A 1 206 ? -0.850 14.749 -6.769 1.00 86.56 206 ILE A CA 1
ATOM 1621 C C . ILE A 1 206 ? -0.336 15.970 -7.524 1.00 86.56 206 ILE A C 1
ATOM 1623 O O . ILE A 1 206 ? -0.481 16.054 -8.745 1.00 86.56 206 ILE A O 1
ATOM 1627 N N . SER A 1 207 ? 0.260 16.912 -6.793 1.00 76.75 207 SER A N 1
ATOM 1628 C CA . SER A 1 207 ? 0.817 18.136 -7.367 1.00 76.75 207 SER A CA 1
ATOM 1629 C C . SER A 1 207 ? 1.800 17.816 -8.508 1.00 76.75 207 SER A C 1
ATOM 1631 O O . SER A 1 207 ? 2.729 17.030 -8.314 1.00 76.75 207 SER A O 1
ATOM 1633 N N . PRO A 1 208 ? 1.647 18.434 -9.695 1.00 61.28 208 PRO A N 1
ATOM 1634 C CA . PRO A 1 208 ? 2.581 18.264 -10.811 1.00 61.28 208 PRO A CA 1
ATOM 1635 C C . PRO A 1 208 ? 3.888 19.039 -10.602 1.00 61.28 208 PRO A C 1
ATOM 1637 O O . PRO A 1 208 ? 4.853 18.842 -11.337 1.00 61.28 208 PRO A O 1
ATOM 1640 N N . LEU A 1 209 ? 3.923 19.933 -9.611 1.00 54.16 209 LEU A N 1
ATOM 1641 C CA . LEU A 1 209 ? 5.122 20.657 -9.225 1.00 54.16 209 LEU A CA 1
ATOM 1642 C C . LEU A 1 209 ? 6.055 19.680 -8.514 1.00 54.16 209 LEU A C 1
ATOM 1644 O O . LEU A 1 209 ? 5.961 19.477 -7.305 1.00 54.16 209 LEU A O 1
ATOM 1648 N N . GLY A 1 210 ? 6.949 19.062 -9.287 1.00 50.34 210 GLY A N 1
ATOM 1649 C CA . GLY A 1 210 ? 8.136 18.431 -8.733 1.00 50.34 210 GLY A CA 1
ATOM 1650 C C . GLY A 1 210 ? 8.804 19.403 -7.765 1.00 50.34 210 GLY A C 1
ATOM 1651 O O . GLY A 1 210 ? 8.825 20.612 -8.012 1.00 50.34 210 GLY A O 1
ATOM 1652 N N . CYS A 1 211 ? 9.317 18.890 -6.650 1.00 53.72 211 CYS A N 1
ATOM 1653 C CA . CYS A 1 211 ? 10.185 19.647 -5.759 1.00 53.72 211 CYS A CA 1
ATOM 1654 C C . CYS A 1 211 ? 11.488 19.997 -6.498 1.00 53.72 211 CYS A C 1
ATOM 1656 O O . CYS A 1 211 ? 12.533 19.415 -6.232 1.00 53.72 211 CYS A O 1
ATOM 1658 N N . PHE A 1 212 ? 11.428 20.924 -7.451 1.00 50.38 212 PHE A N 1
ATOM 1659 C CA . PHE A 1 212 ? 12.585 21.618 -7.989 1.00 50.38 212 PHE A CA 1
ATOM 1660 C C . PHE A 1 212 ? 12.920 22.735 -7.016 1.00 50.38 212 PHE A C 1
ATOM 1662 O O . PHE A 1 212 ? 12.641 23.904 -7.254 1.00 50.38 212 PHE A O 1
ATOM 1669 N N . ASP A 1 213 ? 13.483 22.336 -5.887 1.00 48.69 213 ASP A N 1
ATOM 1670 C CA . ASP A 1 213 ? 14.266 23.237 -5.070 1.00 48.69 213 ASP A CA 1
ATOM 1671 C C . ASP A 1 213 ? 15.562 22.497 -4.744 1.00 48.69 213 ASP A C 1
ATOM 1673 O O . ASP A 1 213 ? 15.735 21.902 -3.681 1.00 48.69 213 ASP A O 1
ATOM 1677 N N . ASP A 1 214 ? 16.492 22.522 -5.703 1.00 49.50 214 ASP A N 1
ATOM 1678 C CA . ASP A 1 214 ? 17.906 22.182 -5.500 1.00 49.50 214 ASP A CA 1
ATOM 1679 C C . ASP A 1 214 ? 18.602 23.259 -4.643 1.00 49.50 214 ASP A C 1
ATOM 1681 O O . ASP A 1 214 ? 19.760 23.621 -4.853 1.00 49.50 214 ASP A O 1
ATOM 1685 N N . THR A 1 215 ? 17.907 23.782 -3.633 1.00 44.12 215 THR A N 1
ATOM 1686 C CA . THR A 1 215 ? 18.484 24.641 -2.606 1.00 44.12 215 THR A CA 1
ATOM 1687 C C . THR A 1 215 ? 19.138 23.735 -1.563 1.00 44.12 215 THR A C 1
ATOM 1689 O O . THR A 1 215 ? 18.721 23.631 -0.410 1.00 44.12 215 THR A O 1
ATOM 1692 N N . TRP A 1 216 ? 20.169 23.011 -1.996 1.00 48.69 216 TRP A N 1
ATOM 1693 C CA . TRP A 1 216 ? 21.064 22.302 -1.095 1.00 48.69 216 TRP A CA 1
ATOM 1694 C C . TRP A 1 216 ? 22.145 23.280 -0.639 1.00 48.69 216 TRP A C 1
ATOM 1696 O O . TRP A 1 216 ? 23.081 23.585 -1.375 1.00 48.69 216 TRP A O 1
ATOM 1706 N N . THR A 1 217 ? 22.021 23.800 0.579 1.00 41.69 217 THR A N 1
ATOM 1707 C CA . THR A 1 217 ? 23.139 24.447 1.269 1.00 41.69 217 THR A CA 1
ATOM 1708 C C . THR A 1 217 ? 23.962 23.364 1.976 1.00 41.69 217 THR A C 1
ATOM 1710 O O . THR A 1 217 ? 23.466 22.732 2.913 1.00 41.69 217 THR A O 1
ATOM 1713 N N . PRO A 1 218 ? 25.222 23.112 1.567 1.00 33.75 218 PRO A N 1
ATOM 1714 C CA . PRO A 1 218 ? 26.081 22.182 2.283 1.00 33.75 218 PRO A CA 1
ATOM 1715 C C . PRO A 1 218 ? 26.334 22.742 3.679 1.00 33.75 218 PRO A C 1
ATOM 1717 O O . PRO A 1 218 ? 26.982 23.776 3.843 1.00 33.75 218 PRO A O 1
ATOM 1720 N N . THR A 1 219 ? 25.821 22.062 4.700 1.00 41.62 219 THR A N 1
ATOM 1721 C CA . THR A 1 219 ? 26.183 22.380 6.078 1.00 41.62 219 THR A CA 1
ATOM 1722 C C . THR A 1 219 ? 27.420 21.557 6.421 1.00 41.62 219 THR A C 1
ATOM 1724 O O . THR A 1 219 ? 27.341 20.339 6.554 1.00 41.62 219 THR A O 1
ATOM 1727 N N . THR A 1 220 ? 28.535 22.257 6.639 1.00 40.50 220 THR A N 1
ATOM 1728 C CA . THR A 1 220 ? 29.721 21.800 7.388 1.00 40.50 220 THR A CA 1
ATOM 1729 C C . THR A 1 220 ? 30.808 21.060 6.594 1.00 40.50 220 THR A C 1
ATOM 1731 O O . THR A 1 220 ? 30.883 19.836 6.580 1.00 40.50 220 THR A O 1
ATOM 1734 N N . THR A 1 221 ? 31.766 21.825 6.061 1.00 46.28 221 THR A N 1
ATOM 1735 C CA . THR A 1 221 ? 33.162 21.374 5.947 1.00 46.28 221 THR A CA 1
ATOM 1736 C C . THR A 1 221 ? 33.813 21.541 7.317 1.00 46.28 221 THR A C 1
ATOM 1738 O O . THR A 1 221 ? 34.313 22.616 7.639 1.00 46.28 221 THR A O 1
ATOM 1741 N N . VAL A 1 222 ? 33.785 20.504 8.152 1.00 42.25 222 VAL A N 1
ATOM 1742 C CA . VAL A 1 222 ? 34.662 20.429 9.327 1.00 42.25 222 VAL A CA 1
ATOM 1743 C C . VAL A 1 222 ? 35.335 19.062 9.319 1.00 42.25 222 VAL A C 1
ATOM 1745 O O . VAL A 1 222 ? 34.682 18.036 9.480 1.00 42.25 222 VAL A O 1
ATOM 1748 N N . ASN A 1 223 ? 36.659 19.123 9.154 1.00 35.25 223 ASN A N 1
ATOM 1749 C CA . ASN A 1 223 ? 37.672 18.070 9.246 1.00 35.25 223 ASN A CA 1
ATOM 1750 C C . 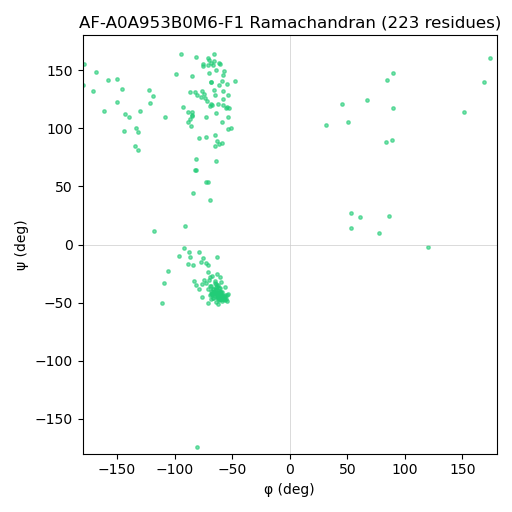ASN A 1 223 ? 37.903 17.197 8.003 1.00 35.25 223 ASN A C 1
ATOM 1752 O O . ASN A 1 223 ? 37.392 16.089 7.877 1.00 35.25 223 ASN A O 1
ATOM 1756 N N . ALA A 1 224 ? 38.803 17.693 7.153 1.00 25.23 224 ALA A N 1
ATOM 1757 C CA . ALA A 1 224 ? 39.743 16.862 6.410 1.00 25.23 224 ALA A CA 1
ATOM 1758 C C . ALA A 1 224 ? 40.988 16.585 7.282 1.00 25.23 224 ALA A C 1
ATOM 1760 O O . ALA A 1 224 ? 41.407 17.483 8.020 1.00 25.23 224 ALA A O 1
ATOM 1761 N N . PRO A 1 225 ? 41.605 15.399 7.189 1.00 38.31 225 PRO A N 1
ATOM 1762 C CA . PRO A 1 225 ? 43.048 15.272 7.041 1.00 38.31 225 PRO A CA 1
ATOM 1763 C C . PRO A 1 225 ? 43.470 15.389 5.568 1.00 38.31 225 PRO A C 1
ATOM 1765 O O . PRO A 1 225 ? 42.721 14.905 4.687 1.00 38.31 225 PRO A O 1
#

Radius of gyration: 32.17 Å; Cα contacts (8 Å, |Δi|>4): 153; chains: 1; bounding box: 96×66×105 Å

Nearest PDB structures (foldseek):
  2rn7-assembly1_A  TM=2.150E-01  e=3.937E+00  Shigella flexneri
  1hds-assembly1_D  TM=2.834E-01  e=9.656E+00  Odocoileus virginianus
  7ns3-assembly1_1  TM=1.807E-01  e=9.656E+00  Saccharomyces cerevisiae

Secondary structure (DSSP, 8-state):
----------------------------------------------SS----HHHHHHHHHHHHHHHHHHS---TT-SSPPPPHHHHS-HHHHHHHHHHHHHHHHHHHHHHTSPPPHHHHHHHHHHHHHH-S-HHHHHHHHHHTTT-HHHIIIIIIHHHHHHHHHHHHHHHHHTS--PPPPPPPPHHHHHH---PPTT----PPP--S-----------------